Protein AF-0000000084999951 (afdb_homodimer)

Organism: Prochlorococcus marinus (strain NATL2A) (NCBI:txid59920)

Solvent-accessible surface area (backbone atoms only — not comparable to full-atom values): 13345 Å² total; per-residue (Å²): 128,82,80,85,51,77,84,79,41,53,72,68,43,46,52,51,46,51,51,50,44,53,53,50,57,57,68,70,48,49,72,70,52,40,52,51,54,50,45,53,53,49,47,46,61,56,71,54,46,69,62,67,69,44,44,49,51,40,48,50,52,49,43,62,72,41,47,93,44,37,67,58,53,50,52,51,37,51,53,52,47,63,73,48,64,80,72,70,67,66,49,69,69,50,49,50,48,51,51,52,48,49,53,52,49,52,51,51,52,53,53,53,52,56,72,69,103,129,82,80,85,52,78,84,78,42,52,72,68,44,45,52,50,46,51,50,51,44,53,53,50,57,57,68,70,47,48,71,68,51,40,51,50,54,51,44,54,52,49,46,48,61,55,71,55,46,70,61,67,68,44,45,50,52,38,47,51,52,50,44,64,73,41,48,92,45,38,66,59,52,51,50,51,35,51,53,54,47,63,73,48,64,80,70,70,68,66,48,71,69,51,49,49,49,51,51,51,48,48,52,52,50,52,51,50,52,52,51,55,51,56,71,70,104

pLDDT: mean 80.28, std 16.0, range [42.47, 98.06]

Sequence (234 aa):
MEELTYKDLSNKELDTLKDMYISSRVNSMTETDLRKFVKEIIIDQIKGTVGNAEEKEAWEEIKDHFSEDLSTKILEVKEKCNKNPKVEQKSQEEIEFDRRLGLLKQQQEDESSKDMWMEELTYKDLSNKELDTLKDMYISSRVNSMTETDLRKFVKEIIIDQIKGTVGNAEEKEAWEEIKDHFSEDLSTKILEVKEKCNKNPKVEQKSQEEIEFDRRLGLLKQQQEDESSKDMW

Foldseek 3Di:
DPPDDPVVDDPVRSVVVVVVCVVVVVVVDDPVRVVVVVVVVVCCQQVLDDDDVSNVVSVVVVCVVCPVCSVVVVVVVVVVCVVCVPCPPQDPVRVVSVVVSVVVVVVVVVVVVVVVD/DPPDDPVVDDPVRSVVVVVVCVVVVVVVDDPVRVVVVVVVVVCCQQVLDDDDVSPVVSVVVVCVVCPVCSVVVVVVVVVVCVVCVPPPPQDPVRVVSVVVSVVVVVVVVVVVVVVVD

Structure (mmCIF, N/CA/C/O backbone):
data_AF-0000000084999951-model_v1
#
loop_
_entity.id
_entity.type
_entity.pdbx_description
1 polymer 'Signal peptide binding domain-containing protein'
#
loop_
_atom_site.group_PDB
_atom_site.id
_atom_site.type_symbol
_atom_site.label_atom_id
_atom_site.label_alt_id
_atom_site.label_comp_id
_atom_site.label_asym_id
_atom_site.label_entity_id
_atom_site.label_seq_id
_atom_site.pdbx_PDB_ins_code
_atom_site.Cartn_x
_atom_site.Cartn_y
_atom_site.Cartn_z
_atom_site.occupancy
_atom_site.B_iso_or_equiv
_atom_site.auth_seq_id
_atom_site.auth_comp_id
_atom_site.auth_asym_id
_atom_site.auth_atom_id
_atom_site.pdbx_PDB_model_num
ATOM 1 N N . MET A 1 1 ? 3.033 -36.406 -1.993 1 43.19 1 MET A N 1
ATOM 2 C CA . MET A 1 1 ? 2.934 -35.656 -3.23 1 43.19 1 MET A CA 1
ATOM 3 C C . MET A 1 1 ? 3.979 -34.531 -3.266 1 43.19 1 MET A C 1
ATOM 5 O O . MET A 1 1 ? 4.254 -33.906 -2.244 1 43.19 1 MET A O 1
ATOM 9 N N . GLU A 1 2 ? 4.891 -34.531 -4.051 1 49.84 2 GLU A N 1
ATOM 10 C CA . GLU A 1 2 ? 5.988 -33.562 -4.121 1 49.84 2 GLU A CA 1
ATOM 11 C C . GLU A 1 2 ? 5.469 -32.125 -4.109 1 49.84 2 GLU A C 1
ATOM 13 O O . GLU A 1 2 ? 4.434 -31.844 -4.711 1 49.84 2 GLU A O 1
ATOM 18 N N . GLU A 1 3 ? 5.852 -31.312 -3.197 1 64.19 3 GLU A N 1
ATOM 19 C CA . GLU A 1 3 ? 5.387 -29.953 -2.973 1 64.19 3 GLU A CA 1
ATOM 20 C C . GLU A 1 3 ? 5.551 -29.109 -4.227 1 64.19 3 GLU A C 1
ATOM 22 O O . GLU A 1 3 ? 6.641 -29.016 -4.793 1 64.19 3 GLU A O 1
ATOM 27 N N . LEU A 1 4 ? 4.43 -28.859 -4.957 1 68.5 4 LEU A N 1
ATOM 28 C CA . LEU A 1 4 ? 4.434 -28.016 -6.145 1 68.5 4 LEU A CA 1
ATOM 29 C C . LEU A 1 4 ? 5.117 -26.688 -5.867 1 68.5 4 LEU A C 1
ATOM 31 O O . LEU A 1 4 ? 4.906 -26.078 -4.809 1 68.5 4 LEU A O 1
ATOM 35 N N . THR A 1 5 ? 6.254 -26.469 -6.691 1 73.06 5 THR A N 1
ATOM 36 C CA . THR A 1 5 ? 6.934 -25.188 -6.566 1 73.06 5 THR A CA 1
ATOM 37 C C . THR A 1 5 ? 6.691 -24.328 -7.797 1 73.06 5 THR A C 1
ATOM 39 O O . THR A 1 5 ? 6.164 -24.797 -8.805 1 73.06 5 THR A O 1
ATOM 42 N N . TYR A 1 6 ? 6.953 -23.062 -7.676 1 77.25 6 TYR A N 1
ATOM 43 C CA . TYR A 1 6 ? 6.777 -22.125 -8.773 1 77.25 6 TYR A CA 1
ATOM 44 C C . TYR A 1 6 ? 7.629 -22.531 -9.977 1 77.25 6 TYR A C 1
ATOM 46 O O . TYR A 1 6 ? 7.316 -22.156 -11.109 1 77.25 6 TYR A O 1
ATOM 54 N N . LYS A 1 7 ? 8.672 -23.344 -9.758 1 78.06 7 LYS A N 1
ATOM 55 C CA . LYS A 1 7 ? 9.562 -23.766 -10.836 1 78.06 7 LYS A CA 1
ATOM 56 C C . LYS A 1 7 ? 8.891 -24.781 -11.742 1 78.06 7 LYS A C 1
ATOM 58 O O . LYS A 1 7 ? 9.344 -25.031 -12.859 1 78.06 7 LYS A O 1
ATOM 63 N N . ASP A 1 8 ? 7.836 -25.344 -11.258 1 82.25 8 ASP A N 1
ATOM 64 C CA . ASP A 1 8 ? 7.094 -26.344 -12.023 1 82.25 8 ASP A CA 1
ATOM 65 C C . ASP A 1 8 ? 6.113 -25.672 -12.992 1 82.25 8 ASP A C 1
ATOM 67 O O . ASP A 1 8 ? 5.492 -26.359 -13.812 1 82.25 8 ASP A O 1
ATOM 71 N N . LEU A 1 9 ? 5.992 -24.406 -12.922 1 87.31 9 LEU A N 1
ATOM 72 C CA . LEU A 1 9 ? 5.039 -23.672 -13.742 1 87.31 9 LEU A CA 1
ATOM 73 C C . LEU A 1 9 ? 5.758 -22.859 -14.82 1 87.31 9 LEU A C 1
ATOM 75 O O . LEU A 1 9 ? 6.84 -22.328 -14.578 1 87.31 9 LEU A O 1
ATOM 79 N N . SER A 1 10 ? 5.176 -22.875 -16.016 1 85.5 10 SER A N 1
ATOM 80 C CA . SER A 1 10 ? 5.66 -21.938 -17.031 1 85.5 10 SER A CA 1
ATOM 81 C C . SER A 1 10 ? 5.414 -20.484 -16.625 1 85.5 10 SER A C 1
ATOM 83 O O . SER A 1 10 ? 4.629 -20.219 -15.703 1 85.5 10 SER A O 1
ATOM 85 N N . ASN A 1 11 ? 6.137 -19.578 -17.25 1 84.19 11 ASN A N 1
ATOM 86 C CA . ASN A 1 11 ? 5.938 -18.156 -16.953 1 84.19 11 ASN A CA 1
ATOM 87 C C . ASN A 1 11 ? 4.477 -17.75 -17.125 1 84.19 11 ASN A C 1
ATOM 89 O O . ASN A 1 11 ? 3.945 -16.984 -16.312 1 84.19 11 ASN A O 1
ATOM 93 N N . LYS A 1 12 ? 3.867 -18.297 -18.125 1 88.12 12 LYS A N 1
ATOM 94 C CA . LYS A 1 12 ? 2.469 -17.984 -18.391 1 88.12 12 LYS A CA 1
ATOM 95 C C . LYS A 1 12 ? 1.561 -18.531 -17.297 1 88.12 12 LYS A C 1
ATOM 97 O O . LYS A 1 12 ? 0.64 -17.844 -16.844 1 88.12 12 LYS A O 1
ATOM 102 N N . GLU A 1 13 ? 1.848 -19.719 -16.891 1 89.38 13 GLU A N 1
ATOM 103 C CA . GLU A 1 13 ? 1.069 -20.344 -15.82 1 89.38 13 GLU A CA 1
ATOM 104 C C . GLU A 1 13 ? 1.25 -19.594 -14.508 1 89.38 13 GLU A C 1
ATOM 106 O O . GLU A 1 13 ? 0.283 -19.375 -13.773 1 89.38 13 GLU A O 1
ATOM 111 N N . LEU A 1 14 ? 2.496 -19.203 -14.234 1 90.44 14 LEU A N 1
ATOM 112 C CA . LEU A 1 14 ? 2.795 -18.484 -13.008 1 90.44 14 LEU A CA 1
ATOM 113 C C . LEU A 1 14 ? 2.086 -17.125 -12.992 1 90.44 14 LEU A C 1
ATOM 115 O O . LEU A 1 14 ? 1.505 -16.734 -11.977 1 90.44 14 LEU A O 1
ATOM 119 N N . ASP A 1 15 ? 2.121 -16.453 -14.086 1 90.5 15 ASP A N 1
ATOM 120 C CA . ASP A 1 15 ? 1.455 -15.156 -14.203 1 90.5 15 ASP A CA 1
ATOM 121 C C . ASP A 1 15 ? -0.052 -15.289 -14 1 90.5 15 ASP A C 1
ATOM 123 O O . ASP A 1 15 ? -0.667 -14.469 -13.32 1 90.5 15 ASP A O 1
ATOM 127 N N . THR A 1 16 ? -0.594 -16.328 -14.547 1 92.88 16 THR A N 1
ATOM 128 C CA . THR A 1 16 ? -2.023 -16.594 -14.398 1 92.88 16 THR A CA 1
ATOM 129 C C . THR A 1 16 ? -2.367 -16.891 -12.945 1 92.88 16 THR A C 1
ATOM 131 O O . THR A 1 16 ? -3.395 -16.438 -12.438 1 92.88 16 THR A O 1
ATOM 134 N N . LEU A 1 17 ? -1.521 -17.641 -12.328 1 94.44 17 LEU A N 1
ATOM 135 C CA . LEU A 1 17 ? -1.732 -17.984 -10.922 1 94.44 17 LEU A CA 1
ATOM 136 C C . LEU A 1 17 ? -1.661 -16.719 -10.055 1 94.44 17 LEU A C 1
ATOM 138 O O . LEU A 1 17 ? -2.465 -16.562 -9.133 1 94.44 17 LEU A O 1
ATOM 142 N N . LYS A 1 18 ? -0.687 -15.867 -10.367 1 94.25 18 LYS A N 1
ATOM 143 C CA . LYS A 1 18 ? -0.566 -14.602 -9.648 1 94.25 18 LYS A CA 1
ATOM 144 C C . LYS A 1 18 ? -1.834 -13.766 -9.789 1 94.25 18 LYS A C 1
ATOM 146 O O . LYS A 1 18 ? -2.318 -13.195 -8.812 1 94.25 18 LYS A O 1
ATOM 151 N N . ASP A 1 19 ? -2.379 -13.742 -10.914 1 95.06 19 ASP A N 1
ATOM 152 C CA . ASP A 1 19 ? -3.615 -13 -11.156 1 95.06 19 ASP A CA 1
ATOM 153 C C . ASP A 1 19 ? -4.77 -13.578 -10.336 1 95.06 19 ASP A C 1
ATOM 155 O O . ASP A 1 19 ? -5.566 -12.828 -9.766 1 95.06 19 ASP A O 1
ATOM 159 N N . MET A 1 20 ? -4.82 -14.875 -10.336 1 95.38 20 MET A N 1
ATOM 160 C CA . MET A 1 20 ? -5.867 -15.547 -9.57 1 95.38 20 MET A CA 1
ATOM 161 C C . MET A 1 20 ? -5.734 -15.234 -8.086 1 95.38 20 MET A C 1
ATOM 163 O O . MET A 1 20 ? -6.73 -14.992 -7.406 1 95.38 20 MET A O 1
ATOM 167 N N . TYR A 1 21 ? -4.512 -15.25 -7.66 1 96.69 21 TYR A N 1
ATOM 168 C CA . TYR A 1 21 ? -4.234 -14.93 -6.262 1 96.69 21 TYR A CA 1
ATOM 169 C C . TYR A 1 21 ? -4.676 -13.508 -5.934 1 96.69 21 TYR A C 1
ATOM 171 O O . TYR A 1 21 ? -5.391 -13.289 -4.953 1 96.69 21 TYR A O 1
ATOM 179 N N . ILE A 1 22 ? -4.266 -12.539 -6.668 1 97.25 22 ILE A N 1
ATOM 180 C CA . ILE A 1 22 ? -4.551 -11.133 -6.426 1 97.25 22 ILE A CA 1
ATOM 181 C C . ILE A 1 22 ? -6.062 -10.914 -6.359 1 97.25 22 ILE A C 1
ATOM 183 O O . ILE A 1 22 ? -6.57 -10.297 -5.422 1 97.25 22 ILE A O 1
ATOM 187 N N . SER A 1 23 ? -6.77 -11.484 -7.336 1 96.44 23 SER A N 1
ATOM 188 C CA . SER A 1 23 ? -8.219 -11.359 -7.367 1 96.44 23 SER A CA 1
ATOM 189 C C . SER A 1 23 ? -8.867 -12.008 -6.148 1 96.44 23 SER A C 1
ATOM 191 O O . SER A 1 23 ? -9.75 -11.43 -5.52 1 96.44 23 SER A O 1
ATOM 193 N N . SER A 1 24 ? -8.422 -13.211 -5.859 1 96.25 24 SER A N 1
ATOM 194 C CA . SER A 1 24 ? -8.977 -13.953 -4.734 1 96.25 24 SER A CA 1
ATOM 195 C C . SER A 1 24 ? -8.711 -13.234 -3.414 1 96.25 24 SER A C 1
ATOM 197 O O . SER A 1 24 ? -9.602 -13.133 -2.566 1 96.25 24 SER A O 1
ATOM 199 N N . ARG A 1 25 ? -7.453 -12.727 -3.285 1 97 25 ARG A N 1
ATOM 200 C CA . ARG A 1 25 ? -7.047 -12.031 -2.066 1 97 25 ARG A CA 1
ATOM 201 C C . ARG A 1 25 ? -7.895 -10.781 -1.842 1 97 25 ARG A C 1
ATOM 203 O O . ARG A 1 25 ? -8.445 -10.586 -0.758 1 97 25 ARG A O 1
ATOM 210 N N . VAL A 1 26 ? -8.086 -9.977 -2.797 1 97.56 26 VAL A N 1
ATOM 211 C CA . VAL A 1 26 ? -8.852 -8.734 -2.695 1 97.56 26 VAL A CA 1
ATOM 212 C C . VAL A 1 26 ? -10.328 -9.055 -2.467 1 97.56 26 VAL A C 1
ATOM 214 O O . VAL A 1 26 ? -10.977 -8.438 -1.622 1 97.56 26 VAL A O 1
ATOM 217 N N . ASN A 1 27 ? -10.875 -10.07 -3.148 1 96.56 27 ASN A N 1
ATOM 218 C CA . ASN A 1 27 ? -12.289 -10.43 -3.062 1 96.56 27 ASN A CA 1
ATOM 219 C C . ASN A 1 27 ? -12.633 -11.031 -1.705 1 96.56 27 ASN A C 1
ATOM 221 O O . ASN A 1 27 ? -13.781 -10.969 -1.265 1 96.56 27 ASN A O 1
ATOM 225 N N . SER A 1 28 ? -11.641 -11.602 -1.076 1 95.62 28 SER A N 1
ATOM 226 C CA . SER A 1 28 ? -11.883 -12.258 0.206 1 95.62 28 SER A CA 1
ATOM 227 C C . SER A 1 28 ? -11.93 -11.242 1.344 1 95.62 28 SER A C 1
ATOM 229 O O . SER A 1 28 ? -12.375 -11.555 2.447 1 95.62 28 SER A O 1
ATOM 231 N N . MET A 1 29 ? -11.523 -9.992 1.077 1 95.88 29 MET A N 1
ATOM 232 C CA . MET A 1 29 ? -11.453 -8.977 2.129 1 95.88 29 MET A CA 1
ATOM 233 C C . MET A 1 29 ? -12.805 -8.305 2.334 1 95.88 29 MET A C 1
ATOM 235 O O . MET A 1 29 ? -13.492 -7.977 1.365 1 95.88 29 MET A O 1
ATOM 239 N N . THR A 1 30 ? -13.188 -8.117 3.617 1 97.25 30 THR A N 1
ATOM 240 C CA . THR A 1 30 ? -14.367 -7.324 3.947 1 97.25 30 THR A CA 1
ATOM 241 C C . THR A 1 30 ? -14.078 -5.832 3.793 1 97.25 30 THR A C 1
ATOM 243 O O . THR A 1 30 ? -12.922 -5.43 3.662 1 97.25 30 THR A O 1
ATOM 246 N N . GLU A 1 31 ? -15.102 -5.105 3.777 1 96.5 31 GLU A N 1
ATOM 247 C CA . GLU A 1 31 ? -14.891 -3.662 3.691 1 96.5 31 GLU A CA 1
ATOM 248 C C . GLU A 1 31 ? -14.039 -3.158 4.852 1 96.5 31 GLU A C 1
ATOM 250 O O . GLU A 1 31 ? -13.18 -2.289 4.668 1 96.5 31 GLU A O 1
ATOM 255 N N . THR A 1 32 ? -14.289 -3.672 5.984 1 97 32 THR A N 1
ATOM 256 C CA . THR A 1 32 ? -13.516 -3.291 7.164 1 97 32 THR A CA 1
ATOM 257 C C . THR A 1 32 ? -12.039 -3.629 6.977 1 97 32 THR A C 1
ATOM 259 O O . THR A 1 32 ? -11.164 -2.826 7.312 1 97 32 THR A O 1
ATOM 262 N N . ASP A 1 33 ? -11.742 -4.766 6.387 1 97.19 33 ASP A N 1
ATOM 263 C CA . ASP A 1 33 ? -10.375 -5.188 6.105 1 97.19 33 ASP A CA 1
ATOM 264 C C . ASP A 1 33 ? -9.719 -4.27 5.074 1 97.19 33 ASP A C 1
ATOM 266 O O . ASP A 1 33 ? -8.555 -3.895 5.219 1 97.19 33 ASP A O 1
ATOM 270 N N . LEU A 1 34 ? -10.484 -3.979 4.086 1 98.06 34 LEU A N 1
ATOM 271 C CA . LEU A 1 34 ? -9.992 -3.09 3.041 1 98.06 34 LEU A CA 1
ATOM 272 C C . LEU A 1 34 ? -9.617 -1.729 3.617 1 98.06 34 LEU A C 1
ATOM 274 O O . LEU A 1 34 ? -8.531 -1.209 3.332 1 98.06 34 LEU A O 1
ATOM 278 N N . ARG A 1 35 ? -10.477 -1.194 4.402 1 97.19 35 ARG A N 1
ATOM 279 C CA . ARG A 1 35 ? -10.234 0.112 5.004 1 97.19 35 ARG A CA 1
ATOM 280 C C . ARG A 1 35 ? -9 0.079 5.898 1 97.19 35 ARG A C 1
ATOM 282 O O . ARG A 1 35 ? -8.188 1.009 5.879 1 97.19 35 ARG A O 1
ATOM 289 N N . LYS A 1 36 ? -8.844 -0.948 6.68 1 97.38 36 LYS A N 1
ATOM 290 C CA . LYS A 1 36 ? -7.676 -1.097 7.547 1 97.38 36 LYS A CA 1
ATOM 291 C C . LYS A 1 36 ? -6.391 -1.175 6.73 1 97.38 36 LYS A C 1
ATOM 293 O O . LYS A 1 36 ? -5.395 -0.531 7.066 1 97.38 36 LYS A O 1
ATOM 298 N N . PHE A 1 37 ? -6.445 -1.995 5.723 1 97.44 37 PHE A N 1
ATOM 299 C CA . PHE A 1 37 ? -5.305 -2.17 4.836 1 97.44 37 PHE A CA 1
ATOM 300 C C . PHE A 1 37 ? -4.891 -0.842 4.215 1 97.44 37 PHE A C 1
ATOM 302 O O . PHE A 1 37 ? -3.715 -0.475 4.242 1 97.44 37 PHE A O 1
ATOM 309 N N . VAL A 1 38 ? -5.816 -0.112 3.691 1 97.25 38 VAL A N 1
ATOM 310 C CA . VAL A 1 38 ? -5.566 1.164 3.029 1 97.25 38 VAL A CA 1
ATOM 311 C C . VAL A 1 38 ? -5.039 2.178 4.043 1 97.25 38 VAL A C 1
ATOM 313 O O . VAL A 1 38 ? -4.086 2.906 3.764 1 97.25 38 VAL A O 1
ATOM 316 N N . LYS A 1 39 ? -5.656 2.201 5.195 1 97.38 39 LYS A N 1
ATOM 317 C CA . LYS A 1 39 ? -5.227 3.121 6.242 1 97.38 39 LYS A CA 1
ATOM 318 C C . LYS A 1 39 ? -3.762 2.9 6.602 1 97.38 39 LYS A C 1
ATOM 320 O O . LYS A 1 39 ? -2.996 3.857 6.727 1 97.38 39 LYS A O 1
ATOM 325 N N . GLU A 1 40 ? -3.383 1.679 6.742 1 96 40 GLU A N 1
ATOM 326 C CA . GLU A 1 40 ? -2.006 1.354 7.098 1 96 40 GLU A CA 1
ATOM 327 C C . GLU A 1 40 ? -1.032 1.821 6.02 1 96 40 GLU A C 1
ATOM 329 O O . GLU A 1 40 ? 0.042 2.34 6.328 1 96 40 GLU A O 1
ATOM 334 N N . ILE A 1 41 ? -1.437 1.608 4.777 1 95.62 41 ILE A N 1
ATOM 335 C CA . ILE A 1 41 ? -0.586 2.031 3.67 1 95.62 41 ILE A CA 1
ATOM 336 C C . ILE A 1 41 ? -0.438 3.551 3.686 1 95.62 41 ILE A C 1
ATOM 338 O O . ILE A 1 41 ? 0.669 4.074 3.541 1 95.62 41 ILE A O 1
ATOM 342 N N . ILE A 1 42 ? -1.499 4.234 3.877 1 95.62 42 ILE A N 1
ATOM 343 C CA . ILE A 1 42 ? -1.474 5.691 3.848 1 95.62 42 ILE A CA 1
ATOM 344 C C . ILE A 1 42 ? -0.704 6.219 5.055 1 95.62 42 ILE A C 1
ATOM 346 O O . ILE A 1 42 ? 0.022 7.211 4.953 1 95.62 42 ILE A O 1
ATOM 350 N N . ILE A 1 43 ? -0.842 5.598 6.223 1 93.75 43 ILE A N 1
ATOM 351 C CA . ILE A 1 43 ? -0.074 5.969 7.402 1 93.75 43 ILE A CA 1
ATOM 352 C C . ILE A 1 43 ? 1.419 5.906 7.09 1 93.75 43 ILE A C 1
ATOM 354 O O . ILE A 1 43 ? 2.16 6.848 7.371 1 93.75 43 ILE A O 1
ATOM 358 N N . ASP A 1 44 ? 1.813 4.883 6.457 1 92.25 44 ASP A N 1
ATOM 359 C CA . ASP A 1 44 ? 3.225 4.703 6.125 1 92.25 44 ASP A CA 1
ATOM 360 C C . ASP A 1 44 ? 3.693 5.766 5.133 1 92.25 44 ASP A C 1
ATOM 362 O O . ASP A 1 44 ? 4.805 6.285 5.254 1 92.25 44 ASP A O 1
ATOM 366 N N . GLN A 1 45 ? 2.852 6.078 4.195 1 91.69 45 GLN A N 1
ATOM 367 C CA . GLN A 1 45 ? 3.193 7.043 3.156 1 91.69 45 GLN A CA 1
ATOM 368 C C . GLN A 1 45 ? 3.312 8.453 3.732 1 91.69 45 GLN A C 1
ATOM 370 O O . GLN A 1 45 ? 4.18 9.227 3.32 1 91.69 45 GLN A O 1
ATOM 375 N N . ILE A 1 46 ? 2.463 8.703 4.668 1 93.12 46 ILE A N 1
ATOM 376 C CA . ILE A 1 46 ? 2.34 10.07 5.156 1 93.12 46 ILE A CA 1
ATOM 377 C C . ILE A 1 46 ? 3.225 10.258 6.387 1 93.12 46 ILE A C 1
ATOM 379 O O . ILE A 1 46 ? 3.91 11.281 6.516 1 93.12 46 ILE A O 1
ATOM 383 N N . LYS A 1 47 ? 3.229 9.305 7.293 1 89.44 47 LYS A N 1
ATOM 384 C CA . LYS A 1 47 ? 3.932 9.461 8.562 1 89.44 47 LYS A CA 1
ATOM 385 C C . LYS A 1 47 ? 5.324 8.844 8.5 1 89.44 47 LYS A C 1
ATOM 387 O O . LYS A 1 47 ? 6.18 9.133 9.344 1 89.44 47 LYS A O 1
ATOM 392 N N . GLY A 1 48 ? 5.523 8.008 7.516 1 81.69 48 GLY A N 1
ATOM 393 C CA . GLY A 1 48 ? 6.809 7.344 7.383 1 81.69 48 GLY A CA 1
ATOM 394 C C . GLY A 1 48 ? 7.816 8.141 6.574 1 81.69 48 GLY A C 1
ATOM 395 O O . GLY A 1 48 ? 8.875 7.629 6.215 1 81.69 48 GLY A O 1
ATOM 396 N N . THR A 1 49 ? 7.469 9.297 6.203 1 76.75 49 THR A N 1
ATOM 397 C CA . THR A 1 49 ? 8.328 10.141 5.387 1 76.75 49 THR A CA 1
ATOM 398 C C . THR A 1 49 ? 9.609 10.5 6.137 1 76.75 49 THR A C 1
ATOM 400 O O . THR A 1 49 ? 9.578 10.742 7.344 1 76.75 49 THR A O 1
ATOM 403 N N . VAL A 1 50 ? 10.664 10.25 5.363 1 76 50 VAL A N 1
ATOM 404 C CA . VAL A 1 50 ? 11.969 10.641 5.898 1 76 50 VAL A CA 1
ATOM 405 C C . VAL A 1 50 ? 12.602 11.695 5 1 76 50 VAL A C 1
ATOM 407 O O . VAL A 1 50 ? 12.703 11.508 3.787 1 76 50 VAL A O 1
ATOM 410 N N . GLY A 1 51 ? 12.938 12.828 5.594 1 76.62 51 GLY A N 1
ATOM 411 C CA . GLY A 1 51 ? 13.602 13.875 4.832 1 76.62 51 GLY A CA 1
ATOM 412 C C . GLY A 1 51 ? 12.656 14.984 4.398 1 76.62 51 GLY A C 1
ATOM 413 O O . GLY A 1 51 ? 11.438 14.789 4.371 1 76.62 51 GLY A O 1
ATOM 414 N N . ASN A 1 52 ? 13.203 15.945 3.928 1 79.38 52 ASN A N 1
ATOM 415 C CA . ASN A 1 52 ? 12.445 17.156 3.627 1 79.38 52 ASN A CA 1
ATOM 416 C C . ASN A 1 52 ? 11.609 17 2.361 1 79.38 52 ASN A C 1
ATOM 418 O O . ASN A 1 52 ? 10.477 17.469 2.297 1 79.38 52 ASN A O 1
ATOM 422 N N . ALA A 1 53 ? 12.172 16.359 1.378 1 81.94 53 ALA A N 1
ATOM 423 C CA . ALA A 1 53 ? 11.453 16.188 0.116 1 81.94 53 ALA A CA 1
ATOM 424 C C . ALA A 1 53 ? 10.188 15.352 0.306 1 81.94 53 ALA A C 1
ATOM 426 O O . ALA A 1 53 ? 9.125 15.703 -0.204 1 81.94 53 ALA A O 1
ATOM 427 N N . GLU A 1 54 ? 10.266 14.305 1.006 1 84.38 54 GLU A N 1
ATOM 428 C CA . GLU A 1 54 ? 9.125 13.422 1.257 1 84.38 54 GLU A CA 1
ATOM 429 C C . GLU A 1 54 ? 8.07 14.109 2.119 1 84.38 54 GLU A C 1
ATOM 431 O O . GLU A 1 54 ? 6.875 13.891 1.932 1 84.38 54 GLU A O 1
ATOM 436 N N . GLU A 1 55 ? 8.547 14.898 2.951 1 83.12 55 GLU A N 1
ATOM 437 C CA . GLU A 1 55 ? 7.617 15.641 3.799 1 83.12 55 GLU A CA 1
ATOM 438 C C . GLU A 1 55 ? 6.832 16.672 2.986 1 83.12 55 GLU A C 1
ATOM 440 O O . GLU A 1 55 ? 5.633 16.859 3.207 1 83.12 55 GLU A O 1
ATOM 445 N N . LYS A 1 56 ? 7.539 17.25 2.082 1 85.94 56 LYS A N 1
ATOM 446 C CA . LYS A 1 56 ? 6.891 18.219 1.211 1 85.94 56 LYS A CA 1
ATOM 447 C C . LYS A 1 56 ? 5.82 17.562 0.346 1 85.94 56 LYS A C 1
ATOM 449 O O . LYS A 1 56 ? 4.746 18.125 0.14 1 85.94 56 LYS A O 1
ATOM 454 N N . GLU A 1 57 ? 6.176 16.422 -0.103 1 89.75 57 GLU A N 1
ATOM 455 C CA . GLU A 1 57 ? 5.215 15.68 -0.92 1 89.75 57 GLU A CA 1
ATOM 456 C C . GLU A 1 57 ? 3.982 15.297 -0.11 1 89.75 57 GLU A C 1
ATOM 458 O O . GLU A 1 57 ? 2.854 15.414 -0.595 1 89.75 57 GLU A O 1
ATOM 463 N N . ALA A 1 58 ? 4.211 14.812 0.991 1 90.12 58 ALA A N 1
ATOM 464 C CA . ALA A 1 58 ? 3.096 14.484 1.875 1 90.12 58 ALA A CA 1
ATOM 465 C C . ALA A 1 58 ? 2.227 15.711 2.145 1 90.12 58 ALA A C 1
ATOM 467 O O . ALA A 1 58 ? 0.997 15.617 2.139 1 90.12 58 ALA A O 1
ATOM 468 N N . TRP A 1 59 ? 2.84 16.859 2.326 1 90.44 59 TRP A N 1
ATOM 469 C CA . TRP A 1 59 ? 2.119 18.109 2.57 1 90.44 59 TRP A CA 1
ATOM 470 C C . TRP A 1 59 ? 1.273 18.484 1.361 1 90.44 59 TRP A C 1
ATOM 472 O O . TRP A 1 59 ? 0.133 18.938 1.511 1 90.44 59 TRP A O 1
ATOM 482 N N . GLU A 1 60 ? 1.873 18.312 0.276 1 91.56 60 GLU A N 1
ATOM 483 C CA . GLU A 1 60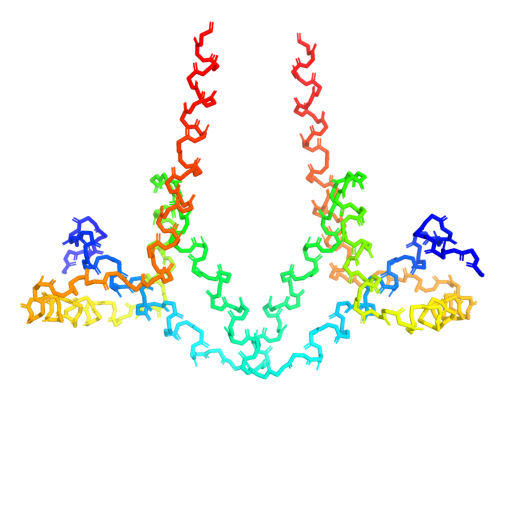 ? 1.132 18.625 -0.941 1 91.56 60 GLU A CA 1
ATOM 484 C C . GLU A 1 60 ? -0.113 17.75 -1.07 1 91.56 60 GLU A C 1
ATOM 486 O O . GLU A 1 60 ? -1.168 18.219 -1.5 1 91.56 60 GLU A O 1
ATOM 491 N N . GLU A 1 61 ? -0.001 16.5 -0.693 1 93.06 61 GLU A N 1
ATOM 492 C CA . GLU A 1 61 ? -1.147 15.602 -0.721 1 93.06 61 GLU A CA 1
ATOM 493 C C . GLU A 1 61 ? -2.238 16.062 0.239 1 93.06 61 GLU A C 1
ATOM 495 O O . GLU A 1 61 ? -3.424 16.031 -0.099 1 93.06 61 GLU A O 1
ATOM 500 N N . ILE A 1 62 ? -1.874 16.5 1.346 1 93.5 62 ILE A N 1
ATOM 501 C CA . ILE A 1 62 ? -2.812 16.984 2.357 1 93.5 62 ILE A CA 1
ATOM 502 C C . ILE A 1 62 ? -3.51 18.25 1.86 1 93.5 62 ILE A C 1
ATOM 504 O O . ILE A 1 62 ? -4.734 18.359 1.944 1 93.5 62 ILE A O 1
ATOM 508 N N . LYS A 1 63 ? -2.766 19.109 1.353 1 90.81 63 LYS A N 1
ATOM 509 C CA . LYS A 1 63 ? -3.287 20.359 0.822 1 90.81 63 LYS A CA 1
ATOM 510 C C . LYS A 1 63 ? -4.297 20.109 -0.294 1 90.81 63 LYS A C 1
ATOM 512 O O . LYS A 1 63 ? -5.363 20.719 -0.324 1 90.81 63 LYS A O 1
ATOM 517 N N . ASP A 1 64 ? -3.92 19.219 -1.184 1 93.69 64 ASP A N 1
ATOM 518 C CA . ASP A 1 64 ? -4.793 18.906 -2.307 1 93.69 64 ASP A CA 1
ATOM 519 C C . ASP A 1 64 ? -6.102 18.281 -1.822 1 93.69 64 ASP A C 1
ATOM 521 O O . ASP A 1 64 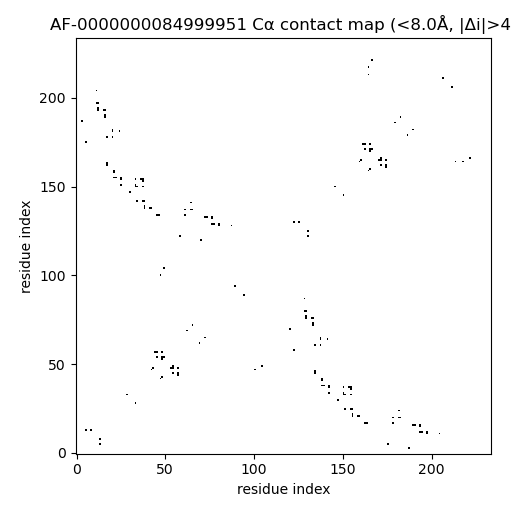? -7.172 18.578 -2.363 1 93.69 64 ASP A O 1
ATOM 525 N N . HIS A 1 65 ? -6.031 17.453 -0.866 1 95.44 65 HIS A N 1
ATOM 526 C CA . HIS A 1 65 ? -7.207 16.75 -0.354 1 95.44 65 HIS A CA 1
ATOM 527 C C . HIS A 1 65 ? -8.18 17.734 0.307 1 95.44 65 HIS A C 1
ATOM 529 O O . HIS A 1 65 ? -9.383 17.688 0.04 1 95.44 65 HIS A O 1
ATOM 535 N N . PHE A 1 66 ? -7.66 18.594 1.142 1 94.31 66 PHE A N 1
ATOM 536 C CA . PHE A 1 66 ? -8.539 19.516 1.861 1 94.31 66 PHE A CA 1
ATOM 537 C C . PHE A 1 66 ? -8.844 20.75 1.02 1 94.31 66 PHE A C 1
ATOM 539 O O . PHE A 1 66 ? -9.867 21.406 1.221 1 94.31 66 PHE A O 1
ATOM 546 N N . SER A 1 67 ? -7.938 21.094 0.136 1 91.69 67 SER A N 1
ATOM 547 C CA . SER A 1 67 ? -8.117 22.172 -0.82 1 91.69 67 SER A CA 1
ATOM 548 C C . SER A 1 67 ? -8.586 23.453 -0.127 1 91.69 67 SER A C 1
ATOM 550 O O . SER A 1 67 ? -7.883 24 0.723 1 91.69 67 SER A O 1
ATOM 552 N N . GLU A 1 68 ? -9.891 23.875 -0.396 1 87.25 68 GLU A N 1
ATOM 553 C CA . GLU A 1 68 ? -10.414 25.141 0.119 1 87.25 68 GLU A CA 1
ATOM 554 C C . GLU A 1 68 ? -10.695 25.047 1.615 1 87.25 68 GLU A C 1
ATOM 556 O O . GLU A 1 68 ? -10.789 26.078 2.299 1 87.25 68 GLU A O 1
ATOM 561 N N . ASP A 1 69 ? -10.656 23.828 2.107 1 91.62 69 ASP A N 1
ATOM 562 C CA . ASP A 1 69 ? -11 23.625 3.512 1 91.62 69 ASP A CA 1
ATOM 563 C C . ASP A 1 69 ? -9.75 23.531 4.375 1 91.62 69 ASP A C 1
ATOM 565 O O . ASP A 1 69 ? -9.836 23.391 5.598 1 91.62 69 ASP A O 1
ATOM 569 N N . LEU A 1 70 ? -8.602 23.656 3.773 1 92.75 70 LEU A N 1
ATOM 570 C CA . LEU A 1 70 ? -7.352 23.453 4.496 1 92.75 70 LEU A CA 1
ATOM 571 C C . LEU A 1 70 ? -7.25 24.406 5.688 1 92.75 70 LEU A C 1
ATOM 573 O O . LEU A 1 70 ? -6.922 23.984 6.797 1 92.75 70 LEU A O 1
ATOM 577 N N . SER A 1 71 ? -7.52 25.656 5.453 1 87.38 71 SER A N 1
ATOM 578 C CA . SER A 1 71 ? -7.438 26.656 6.508 1 87.38 71 SER A CA 1
ATOM 579 C C . SER A 1 71 ? -8.375 26.328 7.664 1 87.38 71 SER A C 1
ATOM 581 O O . SER A 1 71 ? -8.008 26.469 8.828 1 87.38 71 SER A O 1
ATOM 583 N N . THR A 1 72 ? -9.555 25.906 7.324 1 92.19 72 THR A N 1
ATOM 584 C CA . THR A 1 72 ? -10.531 25.531 8.336 1 92.19 72 THR A CA 1
ATOM 585 C C . THR A 1 72 ? -10.039 24.344 9.156 1 92.19 72 THR A C 1
ATOM 587 O O . THR A 1 72 ? -10.18 24.312 10.375 1 92.19 72 THR A O 1
ATOM 590 N N . LYS A 1 73 ? -9.43 23.359 8.469 1 94.06 73 LYS A N 1
ATOM 591 C CA . LYS A 1 73 ? -8.914 22.172 9.156 1 94.06 73 LYS A CA 1
ATOM 592 C C . LYS A 1 73 ? -7.766 22.531 10.094 1 94.06 73 LYS A C 1
ATOM 594 O O . LYS A 1 73 ? -7.676 22.016 11.203 1 94.06 73 LYS A O 1
ATOM 599 N N . ILE A 1 74 ? -6.977 23.438 9.664 1 91.56 74 ILE A N 1
ATOM 600 C CA . ILE A 1 74 ? -5.84 23.875 10.477 1 91.56 74 ILE A CA 1
ATOM 601 C C . ILE A 1 74 ? -6.344 24.562 11.742 1 91.56 74 ILE A C 1
ATOM 603 O O . ILE A 1 74 ? -5.816 24.344 12.836 1 91.56 74 ILE A O 1
ATOM 607 N N . LEU A 1 75 ? -7.348 25.375 11.594 1 89.12 75 LEU A N 1
ATOM 608 C CA . LEU A 1 75 ? -7.938 26.047 12.742 1 89.12 75 LEU A CA 1
ATOM 609 C C . LEU A 1 75 ? -8.516 25.047 13.734 1 89.12 75 LEU A C 1
ATOM 611 O O . LEU A 1 75 ? -8.344 25.188 14.945 1 89.12 75 LEU A O 1
ATOM 615 N N . GLU A 1 76 ? -9.18 24.094 13.18 1 91.94 76 GLU A N 1
ATOM 616 C CA . GLU A 1 76 ? -9.727 23.031 14.016 1 91.94 76 GLU A CA 1
ATOM 617 C C . GLU A 1 76 ? -8.625 22.328 14.797 1 91.94 76 GLU A C 1
ATOM 619 O O . GLU A 1 76 ? -8.781 22.047 15.984 1 91.94 76 GLU A O 1
ATOM 624 N N . VAL A 1 77 ? -7.523 22.047 14.133 1 91.81 77 VAL A N 1
ATOM 625 C CA . VAL A 1 77 ? -6.387 21.359 14.742 1 91.81 77 VAL A CA 1
ATOM 626 C C . VAL A 1 77 ? -5.801 22.234 15.852 1 91.81 77 VAL A C 1
ATOM 628 O O . VAL A 1 77 ? -5.512 21.734 16.953 1 91.81 77 VAL A O 1
ATOM 631 N N . LYS A 1 78 ? -5.652 23.484 15.633 1 87.25 78 LYS A N 1
ATOM 632 C CA . LYS A 1 78 ? -5.105 24.406 16.625 1 87.25 78 LYS A CA 1
ATOM 633 C C . LYS A 1 78 ? -6.004 24.484 17.859 1 87.25 78 LYS A C 1
ATOM 635 O O . LYS A 1 78 ? -5.516 24.5 19 1 87.25 78 LYS A O 1
ATOM 640 N N . GLU A 1 79 ? -7.258 24.547 17.625 1 89.25 79 GLU A N 1
ATOM 641 C CA . GLU A 1 79 ? -8.219 24.578 18.734 1 89.25 79 GLU A CA 1
ATOM 642 C C . GLU A 1 79 ? -8.148 23.297 19.562 1 89.25 79 GLU A C 1
ATOM 644 O O . GLU A 1 79 ? -8.188 23.344 20.781 1 89.25 79 GLU A O 1
ATOM 649 N N . LYS A 1 80 ? -8.07 22.188 18.828 1 88.06 80 LYS A N 1
ATOM 650 C CA . LYS A 1 80 ? -8.008 20.891 19.5 1 88.06 80 LYS A CA 1
ATOM 651 C C . LYS A 1 80 ? -6.73 20.781 20.344 1 88.06 80 LYS A C 1
ATOM 653 O O . LYS A 1 80 ? -6.762 20.25 21.453 1 88.06 80 LYS A O 1
ATOM 658 N N . CYS A 1 81 ? -5.652 21.25 19.812 1 86.38 81 CYS A N 1
ATOM 659 C CA . CYS A 1 81 ? -4.367 21.125 20.5 1 86.38 81 CYS A CA 1
ATOM 660 C C . CYS A 1 81 ? -4.281 22.109 21.656 1 86.38 81 CYS A C 1
ATOM 662 O O . CYS A 1 81 ? -3.613 21.828 22.656 1 86.38 81 CYS A O 1
ATOM 664 N N . ASN A 1 82 ? -4.863 23.172 21.594 1 83 82 ASN A N 1
ATOM 665 C CA . ASN A 1 82 ? -4.875 24.141 22.672 1 83 82 ASN A CA 1
ATOM 666 C C . ASN A 1 82 ? -5.77 23.703 23.828 1 83 82 ASN A C 1
ATOM 668 O O . ASN A 1 82 ? -5.461 23.953 25 1 83 82 ASN A O 1
ATOM 672 N N . LYS A 1 83 ? -6.832 23.141 23.562 1 78.69 83 LYS A N 1
ATOM 673 C CA . LYS A 1 83 ? -7.766 22.672 24.594 1 78.69 83 LYS A CA 1
ATOM 674 C C . LYS A 1 83 ? -7.203 21.469 25.328 1 78.69 83 LYS A C 1
ATOM 676 O O . LYS A 1 83 ? -7.551 21.234 26.484 1 78.69 83 LYS A O 1
ATOM 681 N N . ASN A 1 84 ? -6.57 20.578 24.672 1 63.22 84 ASN A N 1
ATOM 682 C CA . ASN A 1 84 ? -5.973 19.438 25.344 1 63.22 84 ASN A CA 1
ATOM 683 C C . ASN A 1 84 ? -4.449 19.516 25.359 1 63.22 84 ASN A C 1
ATOM 685 O O . ASN A 1 84 ? -3.775 18.75 24.672 1 63.22 84 ASN A O 1
ATOM 689 N N . PRO A 1 85 ? -3.998 20.531 25.812 1 59.28 85 PRO A N 1
ATOM 690 C CA . PRO A 1 85 ? -2.543 20.703 25.812 1 59.28 85 PRO A CA 1
ATOM 691 C C . PRO A 1 85 ? -1.8 19.453 26.281 1 59.28 85 PRO A C 1
ATOM 693 O O . PRO A 1 85 ? -0.646 19.234 25.906 1 59.28 85 PRO A O 1
ATOM 696 N N . LYS A 1 86 ? -2.152 18.875 27.406 1 53.28 86 LYS A N 1
ATOM 697 C CA . LYS A 1 86 ? -1.367 17.844 28.078 1 53.28 86 LYS A CA 1
ATOM 698 C C . LYS A 1 86 ? -1.314 16.562 27.25 1 53.28 86 LYS A C 1
ATOM 700 O O . LYS A 1 86 ? -0.386 15.758 27.391 1 53.28 86 LYS A O 1
ATOM 705 N N . VAL A 1 87 ? -2.457 15.922 26.875 1 48.78 87 VAL A N 1
ATOM 706 C CA . VAL A 1 87 ? -2.594 14.477 26.75 1 48.78 87 VAL A CA 1
ATOM 707 C C . VAL A 1 87 ? -1.994 14.016 25.422 1 48.78 87 VAL A C 1
ATOM 709 O O . VAL A 1 87 ? -2.676 14.008 24.391 1 48.78 87 VAL A O 1
ATOM 712 N N . GLU A 1 88 ? -1.083 14.57 25.016 1 51.34 88 GLU A N 1
ATOM 713 C CA . GLU A 1 88 ? -0.428 14.141 23.781 1 51.34 88 GLU A CA 1
ATOM 714 C C . GLU A 1 88 ? -0.13 12.648 23.797 1 51.34 88 GLU A C 1
ATOM 716 O O . GLU A 1 88 ? 1.007 12.234 24.047 1 51.34 88 GLU A O 1
ATOM 721 N N . GLN A 1 89 ? -0.938 11.906 24.531 1 52.47 89 GLN A N 1
ATOM 722 C CA . GLN A 1 89 ? -0.436 10.539 24.594 1 52.47 89 GLN A CA 1
ATOM 723 C C . GLN A 1 89 ? -0.586 9.836 23.25 1 52.47 89 GLN A C 1
ATOM 725 O O . GLN A 1 89 ? -1.688 9.766 22.703 1 52.47 89 GLN A O 1
ATOM 730 N N . LYS A 1 90 ? 0.438 9.828 22.578 1 56.16 90 LYS A N 1
ATOM 731 C CA . LYS A 1 90 ? 0.519 9.039 21.359 1 56.16 90 LYS A CA 1
ATOM 732 C C . LYS A 1 90 ? -0.133 7.672 21.547 1 56.16 90 LYS A C 1
ATOM 734 O O . LYS A 1 90 ? -0.044 7.074 22.609 1 56.16 90 LYS A O 1
ATOM 739 N N . SER A 1 91 ? -0.994 7.402 20.688 1 57.47 91 SER A N 1
ATOM 740 C CA . SER A 1 91 ? -1.515 6.039 20.734 1 57.47 91 SER A CA 1
ATOM 741 C C . SER A 1 91 ? -0.388 5.016 20.656 1 57.47 91 SER A C 1
ATOM 743 O O . SER A 1 91 ? 0.728 5.34 20.25 1 57.47 91 SER A O 1
ATOM 745 N N . GLN A 1 92 ? -0.609 3.863 21.172 1 59.91 92 GLN A N 1
ATOM 746 C CA . GLN A 1 92 ? 0.369 2.783 21.094 1 59.91 92 GLN A CA 1
ATOM 747 C C . GLN A 1 92 ? 0.834 2.561 19.656 1 59.91 92 GLN A C 1
ATOM 749 O O . GLN A 1 92 ? 2.016 2.303 19.422 1 59.91 92 GLN A O 1
ATOM 754 N N . GLU A 1 93 ? -0.153 2.688 18.781 1 58.38 93 GLU A N 1
ATOM 755 C CA . GLU A 1 93 ? 0.156 2.5 17.375 1 58.38 93 GLU A CA 1
ATOM 756 C C . GLU A 1 93 ? 1.1 3.588 16.875 1 58.38 93 GLU A C 1
ATOM 758 O O . GLU A 1 93 ? 2.043 3.305 16.125 1 58.38 93 GLU A O 1
ATOM 763 N N . GLU A 1 94 ? 0.892 4.785 17.375 1 60.84 94 GLU A N 1
ATOM 764 C CA . GLU A 1 94 ? 1.742 5.918 17.016 1 60.84 94 GLU A CA 1
ATOM 765 C C . GLU A 1 94 ? 3.135 5.773 17.625 1 60.84 94 GLU A C 1
ATOM 767 O O . GLU A 1 94 ? 4.137 6.078 16.984 1 60.84 94 GLU A O 1
ATOM 772 N N . ILE A 1 95 ? 3.178 5.328 18.797 1 61.44 95 ILE A N 1
ATOM 773 C CA . ILE A 1 95 ? 4.434 5.109 19.5 1 61.44 95 ILE A CA 1
ATOM 774 C C . ILE A 1 95 ? 5.258 4.047 18.781 1 61.44 95 ILE A C 1
ATOM 776 O O . ILE A 1 95 ? 6.461 4.223 18.562 1 61.44 95 ILE A O 1
ATOM 780 N N . GLU A 1 96 ? 4.535 3.08 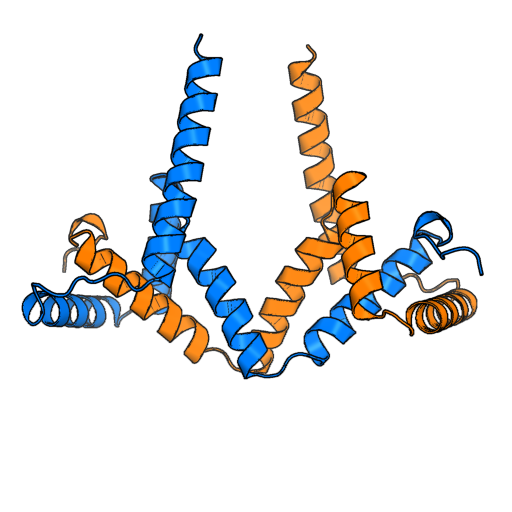18.422 1 60.88 96 GLU A N 1
ATOM 781 C CA . GLU A 1 96 ? 5.211 1.992 17.719 1 60.88 96 GLU A CA 1
ATOM 782 C C . GLU A 1 96 ? 5.699 2.439 16.344 1 60.88 96 GLU A C 1
ATOM 784 O O . GLU A 1 96 ? 6.797 2.07 15.922 1 60.88 96 GLU A O 1
ATOM 789 N N . PHE A 1 97 ? 4.953 3.18 15.672 1 61.59 97 PHE A N 1
ATOM 790 C CA . PHE A 1 97 ? 5.344 3.711 14.375 1 61.59 97 PHE A CA 1
ATOM 791 C C . PHE A 1 97 ? 6.543 4.645 14.508 1 61.59 97 PHE A C 1
ATOM 793 O O . PHE A 1 97 ? 7.504 4.539 13.742 1 61.59 97 PHE A O 1
ATOM 800 N N . ASP A 1 98 ? 6.52 5.5 15.492 1 63.38 98 ASP A N 1
ATOM 801 C CA . ASP A 1 98 ? 7.637 6.406 15.75 1 63.38 98 ASP A CA 1
ATOM 802 C C . ASP A 1 98 ? 8.922 5.625 16.016 1 63.38 98 ASP A C 1
ATOM 804 O O . ASP A 1 98 ? 10 6.02 15.562 1 63.38 98 ASP A O 1
ATOM 808 N N . ARG A 1 99 ? 8.734 4.613 16.75 1 65 99 ARG A N 1
ATOM 809 C CA . ARG A 1 99 ? 9.875 3.758 17.062 1 65 99 ARG A CA 1
ATOM 810 C C . ARG A 1 99 ? 10.469 3.148 15.805 1 65 99 ARG A C 1
ATOM 812 O O . ARG A 1 99 ? 11.68 3.176 15.602 1 65 99 ARG A O 1
ATOM 819 N N . ARG A 1 100 ? 9.625 2.705 14.992 1 62.44 100 ARG A N 1
ATOM 820 C CA . ARG A 1 100 ? 10.062 2.076 13.75 1 62.44 100 ARG A CA 1
ATOM 821 C C . ARG A 1 100 ? 10.734 3.09 12.828 1 62.44 100 ARG A C 1
ATOM 823 O O . ARG A 1 100 ? 11.773 2.805 12.242 1 62.44 100 ARG A O 1
ATOM 830 N N . LEU A 1 101 ? 10.148 4.16 12.727 1 65.81 101 LEU A N 1
ATOM 831 C CA . LEU A 1 101 ? 10.695 5.234 11.906 1 65.81 101 LEU A CA 1
ATOM 832 C C . LEU A 1 101 ? 12.062 5.676 12.422 1 65.81 101 LEU A C 1
ATOM 834 O O . LEU A 1 101 ? 12.969 5.949 11.633 1 65.81 101 LEU A O 1
ATOM 838 N N . GLY A 1 102 ? 12.078 5.816 13.734 1 61.97 102 GLY A N 1
ATOM 839 C CA . GLY A 1 102 ? 13.344 6.164 14.352 1 61.97 102 GLY A CA 1
ATOM 840 C C . GLY A 1 102 ? 14.461 5.188 14.023 1 61.97 102 GLY A C 1
ATOM 841 O O . GLY A 1 102 ? 15.578 5.594 13.711 1 61.97 102 GLY A O 1
ATOM 842 N N . LEU A 1 103 ? 14.148 3.977 14.086 1 63.75 103 LEU A N 1
ATOM 843 C CA . LEU A 1 103 ? 15.125 2.934 13.781 1 63.75 103 LEU A CA 1
ATOM 844 C C . LEU A 1 103 ? 15.562 3.014 12.328 1 63.75 103 LEU A C 1
ATOM 846 O O 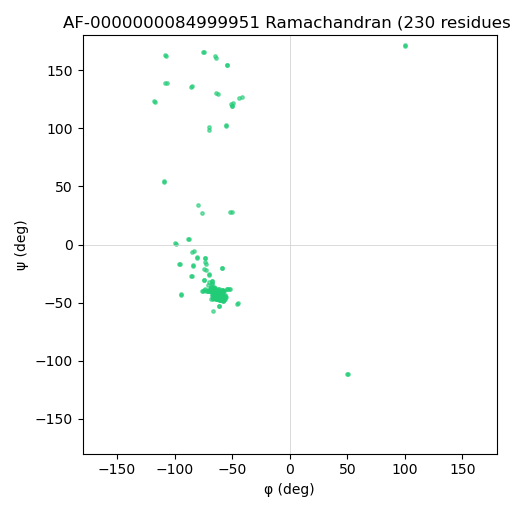. LEU A 1 103 ? 16.75 2.852 12.023 1 63.75 103 LEU A O 1
ATOM 850 N N . LEU A 1 104 ? 14.68 3.26 11.484 1 61.94 104 LEU A N 1
ATOM 851 C CA . LEU A 1 104 ? 14.969 3.379 10.055 1 61.94 104 LEU A CA 1
ATOM 852 C C . LEU A 1 104 ? 15.875 4.574 9.789 1 61.94 104 LEU A C 1
ATOM 854 O O . LEU A 1 104 ? 16.812 4.48 8.992 1 61.94 104 LEU A O 1
ATOM 858 N N . LYS A 1 105 ? 15.602 5.641 10.438 1 65.62 105 LYS A N 1
ATOM 859 C CA . LYS A 1 105 ? 16.406 6.852 10.297 1 65.62 105 LYS A CA 1
ATOM 860 C C . LYS A 1 105 ? 17.828 6.625 10.789 1 65.62 105 LYS A C 1
ATOM 862 O O . LYS A 1 105 ? 18.781 7.066 10.148 1 65.62 105 LYS A O 1
ATOM 867 N N . GLN A 1 106 ? 17.906 6.023 11.914 1 65.25 106 GLN A N 1
ATOM 868 C CA . GLN A 1 106 ? 19.219 5.715 12.484 1 65.25 106 GLN A CA 1
ATOM 869 C C . GLN A 1 106 ? 20.031 4.832 11.539 1 65.25 106 GLN A C 1
ATOM 871 O O . GLN A 1 106 ? 21.219 5.062 11.344 1 65.25 106 GLN A O 1
ATOM 876 N N . GLN A 1 107 ? 19.469 3.959 10.938 1 61.84 107 GLN A N 1
ATOM 877 C CA . GLN A 1 107 ? 20.125 3.053 10 1 61.84 107 GLN A CA 1
ATOM 878 C C . GLN A 1 107 ? 20.609 3.799 8.758 1 61.84 107 GLN A C 1
ATOM 880 O O . GLN A 1 107 ? 21.703 3.551 8.266 1 61.84 107 GLN A O 1
ATOM 885 N N . GLN A 1 108 ? 19.812 4.629 8.32 1 60.62 108 GLN A N 1
ATOM 886 C CA . GLN A 1 108 ? 20.156 5.43 7.148 1 60.62 108 GLN A CA 1
ATOM 887 C C . GLN A 1 108 ? 21.328 6.363 7.453 1 60.62 108 GLN A C 1
ATOM 889 O O . GLN A 1 108 ? 22.219 6.535 6.625 1 60.62 108 GLN A O 1
ATOM 894 N N . GLU A 1 109 ? 21.234 6.953 8.57 1 62.12 109 GLU A N 1
ATOM 895 C CA . GLU A 1 109 ? 22.312 7.828 9.008 1 62.12 109 GLU A CA 1
ATOM 896 C C . GLU A 1 109 ? 23.609 7.047 9.188 1 62.12 109 GLU A C 1
ATOM 898 O O . GLU A 1 109 ? 24.688 7.523 8.812 1 62.12 109 GLU A O 1
ATOM 903 N N . ASP A 1 110 ? 23.5 5.91 9.719 1 62.84 110 ASP A N 1
ATOM 904 C CA . ASP A 1 110 ? 24.656 5.051 9.906 1 62.84 110 ASP A CA 1
ATOM 905 C C . ASP A 1 110 ? 25.25 4.625 8.562 1 62.84 110 ASP A C 1
ATOM 907 O O . ASP A 1 110 ? 26.469 4.566 8.406 1 62.84 110 ASP A O 1
ATOM 911 N N . GLU A 1 111 ? 24.516 4.375 7.68 1 59.94 111 GLU A N 1
ATOM 912 C CA . GLU A 1 111 ? 24.969 3.953 6.359 1 59.94 111 GLU A CA 1
ATOM 913 C C . GLU A 1 111 ? 25.609 5.113 5.605 1 59.94 111 GLU A C 1
ATOM 915 O O . GLU A 1 111 ? 26.594 4.926 4.875 1 59.94 111 GLU A O 1
ATOM 920 N N . SER A 1 112 ? 25.016 6.191 5.754 1 58.88 112 SER A N 1
ATOM 921 C CA . SER A 1 112 ? 25.578 7.383 5.121 1 58.88 112 SER A CA 1
ATOM 922 C C . SER A 1 112 ? 26.938 7.738 5.723 1 58.88 112 SER A C 1
ATOM 924 O O . SER A 1 112 ? 27.828 8.211 5.016 1 58.88 112 SER A O 1
ATOM 926 N N . SER A 1 113 ? 27.047 7.574 6.938 1 57.34 113 SER A N 1
ATOM 927 C CA . SER A 1 113 ? 28.312 7.84 7.602 1 57.34 113 SER A CA 1
ATOM 928 C C . SER A 1 113 ? 29.375 6.832 7.184 1 57.34 113 SER A C 1
ATOM 930 O O . SER A 1 113 ? 30.562 7.176 7.059 1 57.34 113 SER A O 1
ATOM 932 N N . LYS A 1 114 ? 29.047 5.766 6.922 1 59.12 114 LYS A N 1
ATOM 933 C CA . LYS A 1 114 ? 30.016 4.754 6.52 1 59.12 114 LYS A CA 1
ATOM 934 C C . LYS A 1 114 ? 30.578 5.047 5.129 1 59.12 114 LYS A C 1
ATOM 936 O O . LYS A 1 114 ? 31.75 4.797 4.859 1 59.12 114 LYS A O 1
ATOM 941 N N . ASP A 1 115 ? 29.766 5.547 4.379 1 52.66 115 ASP A N 1
ATOM 942 C CA . ASP A 1 115 ? 30.219 5.867 3.031 1 52.66 115 ASP A CA 1
ATOM 943 C C . ASP A 1 115 ? 31.156 7.078 3.039 1 52.66 115 ASP A C 1
ATOM 945 O O . ASP A 1 115 ? 31.859 7.324 2.064 1 52.66 115 ASP A O 1
ATOM 949 N N . MET A 1 116 ? 30.969 7.73 4.039 1 50.22 116 MET A N 1
ATOM 950 C CA . MET A 1 116 ? 31.844 8.891 4.059 1 50.22 116 MET A CA 1
ATOM 951 C C . MET A 1 116 ? 33.219 8.523 4.605 1 50.22 116 MET A C 1
ATOM 953 O O . MET A 1 116 ? 34.188 9.258 4.395 1 50.22 116 MET A O 1
ATOM 957 N N . TRP A 1 117 ? 33.281 7.445 5.258 1 50.91 117 TRP A N 1
ATOM 958 C CA . TRP A 1 117 ? 34.625 7.113 5.691 1 50.91 117 TRP A CA 1
ATOM 959 C C . TRP A 1 117 ? 35.312 6.215 4.672 1 50.91 117 TRP A C 1
ATOM 961 O O . TRP A 1 117 ? 36.531 6.23 4.555 1 50.91 117 TRP A O 1
ATOM 971 N N . MET B 1 1 ? -4.125 36.031 1.539 1 42.47 1 MET B N 1
ATOM 972 C CA . MET B 1 1 ? -3.863 35.281 2.773 1 42.47 1 MET B CA 1
ATOM 973 C C . MET B 1 1 ? -2.615 34.406 2.641 1 42.47 1 MET B C 1
ATOM 975 O O . MET B 1 1 ? -2.375 33.812 1.586 1 42.47 1 MET B O 1
ATOM 979 N N . GLU B 1 2 ? -1.623 34.594 3.287 1 48.97 2 GLU B N 1
ATOM 980 C CA . GLU B 1 2 ? -0.353 33.906 3.178 1 48.97 2 GLU B CA 1
ATOM 981 C C . GLU B 1 2 ? -0.562 32.375 3.213 1 48.97 2 GLU B C 1
ATOM 983 O O . GLU B 1 2 ? -1.405 31.891 3.959 1 48.97 2 GLU B O 1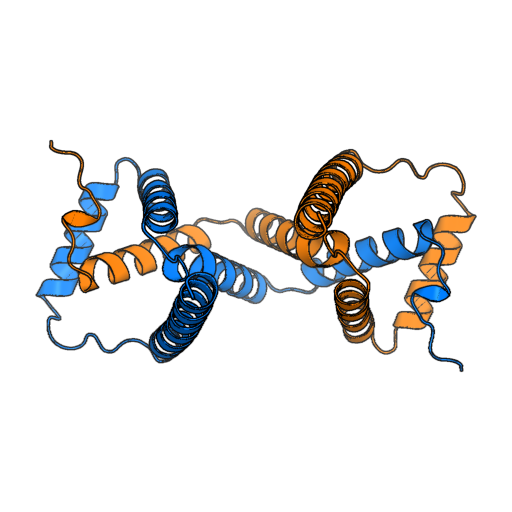
ATOM 988 N N . GLU B 1 3 ? -0.166 31.672 2.232 1 62.91 3 GLU B N 1
ATOM 989 C CA . GLU B 1 3 ? -0.358 30.234 2.055 1 62.91 3 GLU B CA 1
ATOM 990 C C . GLU B 1 3 ? 0.181 29.453 3.252 1 62.91 3 GLU B C 1
ATOM 992 O O . GLU B 1 3 ? 1.342 29.609 3.633 1 62.91 3 GLU B O 1
ATOM 997 N N . LEU B 1 4 ? -0.727 29 4.145 1 67.25 4 LEU B N 1
ATOM 998 C CA . LEU B 1 4 ? -0.348 28.203 5.305 1 67.25 4 LEU B CA 1
ATOM 999 C C . LEU B 1 4 ? 0.542 27.031 4.887 1 67.25 4 LEU B C 1
ATOM 1001 O O . LEU B 1 4 ? 0.284 26.375 3.875 1 67.25 4 LEU B O 1
ATOM 1005 N N . THR B 1 5 ? 1.823 27.109 5.52 1 71.69 5 THR B N 1
ATOM 1006 C CA . THR B 1 5 ? 2.729 26 5.258 1 71.69 5 THR B CA 1
ATOM 1007 C C . THR B 1 5 ? 2.873 25.109 6.492 1 71.69 5 THR B C 1
ATOM 1009 O O . THR B 1 5 ? 2.438 25.484 7.586 1 71.69 5 THR B O 1
ATOM 1012 N N . TYR B 1 6 ? 3.354 23.922 6.301 1 75.94 6 TYR B N 1
ATOM 1013 C CA . TYR B 1 6 ? 3.557 22.984 7.395 1 75.94 6 TYR B CA 1
ATOM 1014 C C . TYR B 1 6 ? 4.504 23.547 8.445 1 75.94 6 TYR B C 1
ATOM 1016 O O . TYR B 1 6 ? 4.469 23.156 9.609 1 75.94 6 TYR B O 1
ATOM 1024 N N . LYS B 1 7 ? 5.312 24.547 8.062 1 77.06 7 LYS B N 1
ATOM 1025 C CA . LYS B 1 7 ? 6.273 25.156 8.977 1 77.06 7 LYS B CA 1
ATOM 1026 C C . LYS B 1 7 ? 5.574 26.047 10.008 1 77.06 7 LYS B C 1
ATOM 1028 O O . LYS B 1 7 ? 6.156 26.391 11.039 1 77.06 7 LYS B O 1
ATOM 1033 N N . ASP B 1 8 ? 4.359 26.359 9.734 1 81.25 8 ASP B N 1
ATOM 1034 C CA . ASP B 1 8 ? 3.578 27.203 10.633 1 81.25 8 ASP B CA 1
ATOM 1035 C C . ASP B 1 8 ? 2.93 26.375 11.742 1 81.25 8 ASP B C 1
ATOM 1037 O O . ASP B 1 8 ? 2.346 26.938 12.672 1 81.25 8 ASP B O 1
ATOM 1041 N N . LEU B 1 9 ? 3.053 25.125 11.641 1 86.62 9 LEU B N 1
ATOM 1042 C CA . LEU B 1 9 ? 2.424 24.219 12.602 1 86.62 9 LEU B CA 1
ATOM 1043 C C . LEU B 1 9 ? 3.465 23.609 13.531 1 86.62 9 LEU B C 1
ATOM 1045 O O . LEU B 1 9 ? 4.578 23.297 13.102 1 86.62 9 LEU B O 1
ATOM 1049 N N . SER B 1 10 ? 3.113 23.516 14.805 1 84.69 10 SER B N 1
ATOM 1050 C CA . SER B 1 10 ? 3.943 22.719 15.703 1 84.69 10 SER B CA 1
ATOM 1051 C C . SER B 1 10 ? 3.926 21.25 15.312 1 84.69 10 SER B C 1
ATOM 1053 O O . SER B 1 10 ? 3.066 20.812 14.547 1 84.69 10 SER B O 1
ATOM 1055 N N . ASN B 1 11 ? 4.914 20.5 15.805 1 83.81 11 ASN B N 1
ATOM 1056 C CA . ASN B 1 11 ? 4.953 19.062 15.523 1 83.81 11 ASN B CA 1
ATOM 1057 C C . ASN B 1 11 ? 3.654 18.375 15.93 1 83.81 11 ASN B C 1
ATOM 1059 O O . ASN B 1 11 ? 3.154 17.5 15.211 1 83.81 11 ASN B O 1
ATOM 1063 N N . LYS B 1 12 ? 3.127 18.812 17.031 1 87.75 12 LYS B N 1
ATOM 1064 C CA . LYS B 1 12 ? 1.886 18.234 17.531 1 87.75 12 LYS B CA 1
ATOM 1065 C C . LYS B 1 12 ? 0.713 18.547 16.609 1 87.75 12 LYS B C 1
ATOM 1067 O O . LYS B 1 12 ? -0.114 17.688 16.312 1 87.75 12 LYS B O 1
ATOM 1072 N N . GLU B 1 13 ? 0.678 19.781 16.188 1 88.88 13 GLU B N 1
ATOM 1073 C CA . GLU B 1 13 ? -0.381 20.219 15.281 1 88.88 13 GLU B CA 1
ATOM 1074 C C . GLU B 1 13 ? -0.283 19.5 13.938 1 88.88 13 GLU B C 1
ATOM 1076 O O . GLU B 1 13 ? -1.297 19.062 13.383 1 88.88 13 GLU B O 1
ATOM 1081 N N . LEU B 1 14 ? 0.943 19.344 13.445 1 89.88 14 LEU B N 1
ATOM 1082 C CA . LEU B 1 14 ? 1.167 18.672 12.18 1 89.88 14 LEU B CA 1
ATOM 1083 C C . LEU B 1 14 ? 0.75 17.203 12.266 1 89.88 14 LEU B C 1
ATOM 1085 O O . LEU B 1 14 ? 0.092 16.688 11.359 1 89.88 14 LEU B O 1
ATOM 1089 N N . ASP B 1 15 ? 1.118 16.562 13.336 1 90.12 15 ASP B N 1
ATOM 1090 C CA . ASP B 1 15 ? 0.754 15.172 13.539 1 90.12 15 ASP B CA 1
ATOM 1091 C C . ASP B 1 15 ? -0.762 15 13.594 1 90.12 15 ASP B C 1
ATOM 1093 O O . ASP B 1 15 ? -1.309 14.062 13.016 1 90.12 15 ASP B O 1
ATOM 1097 N N . THR B 1 16 ? -1.393 15.914 14.242 1 92.62 16 THR B N 1
ATOM 1098 C CA . THR B 1 16 ? -2.848 15.875 14.352 1 92.62 16 THR B CA 1
ATOM 1099 C C . THR B 1 16 ? -3.494 16.078 12.984 1 92.62 16 THR B C 1
ATOM 1101 O O . THR B 1 16 ? -4.48 15.422 12.648 1 92.62 16 THR B O 1
ATOM 1104 N N . LEU B 1 17 ? -2.934 16.984 12.242 1 94.12 17 LEU B N 1
ATOM 1105 C CA . LEU B 1 17 ? -3.445 17.234 10.898 1 94.12 17 LEU B CA 1
ATOM 1106 C C . LEU B 1 17 ? -3.275 16.016 10.008 1 94.12 17 LEU B C 1
ATOM 1108 O O . LEU B 1 17 ? -4.176 15.672 9.234 1 94.12 17 LEU B O 1
ATOM 1112 N N . LYS B 1 18 ? -2.109 15.375 10.148 1 94 18 LYS B N 1
ATOM 1113 C CA . LYS B 1 18 ? -1.863 14.141 9.398 1 94 18 LYS B CA 1
ATOM 1114 C C . LYS B 1 18 ? -2.895 13.07 9.734 1 94 18 LYS B C 1
ATOM 1116 O O . LYS B 1 18 ? -3.412 12.398 8.852 1 94 18 LYS B O 1
ATOM 1121 N N . ASP B 1 19 ? -3.211 12.961 10.93 1 94.88 19 ASP B N 1
ATOM 1122 C CA . ASP B 1 19 ? -4.211 11.992 11.367 1 94.88 19 ASP B CA 1
ATOM 1123 C C . ASP B 1 19 ? -5.582 12.312 10.766 1 94.88 19 ASP B C 1
ATOM 1125 O O . ASP B 1 19 ? -6.297 11.406 10.328 1 94.88 19 ASP B O 1
ATOM 1129 N N . MET B 1 20 ? -5.902 13.578 10.812 1 95.12 20 MET B N 1
ATOM 1130 C CA . MET B 1 20 ? -7.18 14.008 10.242 1 95.12 20 MET B CA 1
ATOM 1131 C C . MET B 1 20 ? -7.246 13.711 8.75 1 95.12 20 MET B C 1
ATOM 1133 O O . MET B 1 20 ? -8.273 13.258 8.25 1 95.12 20 MET B O 1
ATOM 1137 N N . TYR B 1 21 ? -6.145 13.961 8.117 1 96.44 21 TYR B N 1
ATOM 1138 C CA . TYR B 1 21 ? -6.051 13.68 6.691 1 96.44 21 TYR B CA 1
ATOM 1139 C C . TYR B 1 21 ? -6.25 12.195 6.414 1 96.44 21 TYR B C 1
ATOM 1141 O O . TYR B 1 21 ? -7.062 11.82 5.566 1 96.44 21 TYR B O 1
ATOM 1149 N N . ILE B 1 22 ? -5.531 11.344 7.055 1 97.12 22 ILE B N 1
ATOM 1150 C CA . ILE B 1 22 ? -5.566 9.898 6.836 1 97.12 22 ILE B CA 1
ATOM 1151 C C . ILE B 1 22 ? -6.988 9.383 7.031 1 97.12 22 ILE B C 1
ATOM 1153 O O . ILE B 1 22 ? -7.516 8.656 6.184 1 97.12 22 ILE B O 1
ATOM 1157 N N . SER B 1 23 ? -7.609 9.812 8.117 1 96.25 23 SER B N 1
ATOM 1158 C CA . SER B 1 23 ? -8.977 9.391 8.398 1 96.25 23 SER B CA 1
ATOM 1159 C C . SER B 1 23 ? -9.938 9.883 7.324 1 96.25 23 SER B C 1
ATOM 1161 O O . SER B 1 23 ? -10.789 9.125 6.848 1 96.25 23 SER B O 1
ATOM 1163 N N . SER B 1 24 ? -9.812 11.148 6.992 1 96.19 24 SER B N 1
ATOM 1164 C CA . SER B 1 24 ? -10.695 11.734 5.988 1 96.19 24 SER B CA 1
ATOM 1165 C C . SER B 1 24 ? -10.523 11.062 4.633 1 96.19 24 SER B C 1
ATOM 1167 O O . SER B 1 24 ? -11.508 10.766 3.949 1 96.19 24 SER B O 1
ATOM 1169 N N . ARG B 1 25 ? -9.227 10.82 4.258 1 96.81 25 ARG B N 1
ATOM 1170 C CA . ARG B 1 25 ? -8.906 10.195 2.98 1 96.81 25 ARG B CA 1
ATOM 1171 C C . ARG B 1 25 ? -9.516 8.797 2.889 1 96.81 25 ARG B C 1
ATOM 1173 O O . ARG B 1 25 ? -10.203 8.477 1.918 1 96.81 25 ARG B O 1
ATOM 1180 N N . VAL B 1 26 ? -9.367 7.988 3.855 1 97.5 26 VAL B N 1
ATOM 1181 C CA . VAL B 1 26 ? -9.875 6.617 3.871 1 97.5 26 VAL B CA 1
ATOM 1182 C C . VAL B 1 26 ? -11.398 6.629 3.904 1 97.5 26 VAL B C 1
ATOM 1184 O O . VAL B 1 26 ? -12.047 5.879 3.174 1 97.5 26 VAL B O 1
ATOM 1187 N N . ASN B 1 27 ? -12.023 7.523 4.684 1 96.5 27 ASN B N 1
ATOM 1188 C CA . ASN B 1 27 ? -13.469 7.586 4.848 1 96.5 27 ASN B CA 1
ATOM 1189 C C . ASN B 1 27 ? -14.156 8.078 3.574 1 96.5 27 ASN B C 1
ATOM 1191 O O . ASN B 1 27 ? -15.328 7.781 3.34 1 96.5 27 ASN B O 1
ATOM 1195 N N . SER B 1 28 ? -13.414 8.836 2.795 1 95.62 28 SER B N 1
ATOM 1196 C CA . SER B 1 28 ? -14 9.398 1.583 1 95.62 28 SER B CA 1
ATOM 1197 C C . SER B 1 28 ? -14.031 8.375 0.456 1 95.62 28 SER B C 1
ATOM 1199 O O . SER B 1 28 ? -14.719 8.57 -0.551 1 95.62 28 SER B O 1
ATOM 1201 N N . MET B 1 29 ? -13.344 7.219 0.638 1 95.94 29 MET B N 1
ATOM 1202 C CA . MET B 1 29 ? -13.242 6.223 -0.426 1 95.94 29 MET B CA 1
ATOM 1203 C C . MET B 1 29 ? -14.445 5.281 -0.405 1 95.94 29 MET B C 1
ATOM 1205 O O . MET B 1 29 ? -14.875 4.844 0.663 1 95.94 29 MET B O 1
ATOM 1209 N N . THR B 1 30 ? -15.016 5 -1.601 1 97.25 30 THR B N 1
ATOM 1210 C CA . THR B 1 30 ? -16.047 3.977 -1.738 1 97.25 30 THR B CA 1
ATOM 1211 C C . THR B 1 30 ? -15.438 2.58 -1.665 1 97.25 30 THR B C 1
ATOM 1213 O O . THR B 1 30 ? -14.219 2.424 -1.749 1 97.25 30 THR B O 1
ATOM 1216 N N . GLU B 1 31 ? -16.266 1.65 -1.49 1 96.5 31 GLU B N 1
ATOM 1217 C CA . GLU B 1 31 ? -15.758 0.282 -1.471 1 96.5 31 GLU B CA 1
ATOM 1218 C C . GLU B 1 31 ? -15.031 -0.055 -2.77 1 96.5 31 GLU B C 1
ATOM 1220 O O . GLU B 1 31 ? -14 -0.728 -2.752 1 96.5 31 GLU B O 1
ATOM 1225 N N . THR B 1 32 ? -15.562 0.373 -3.828 1 96.94 32 THR B N 1
ATOM 1226 C CA . THR B 1 32 ? -14.945 0.138 -5.129 1 96.94 32 THR B CA 1
ATOM 1227 C C . THR B 1 32 ? -13.562 0.775 -5.191 1 96.94 32 THR B C 1
ATOM 1229 O O . THR B 1 32 ? -12.617 0.163 -5.688 1 96.94 32 THR B O 1
ATOM 1232 N N . ASP B 1 33 ? -13.406 1.961 -4.648 1 97.25 33 ASP B N 1
ATOM 1233 C CA . ASP B 1 33 ? -12.125 2.654 -4.598 1 97.25 33 ASP B CA 1
ATOM 1234 C C . ASP B 1 33 ? -11.133 1.908 -3.713 1 97.25 33 ASP B C 1
ATOM 1236 O O . ASP B 1 33 ? -9.961 1.776 -4.062 1 97.25 33 ASP B O 1
ATOM 1240 N N . LEU B 1 34 ? -11.656 1.496 -2.617 1 98.06 34 LEU B N 1
ATOM 1241 C CA . LEU B 1 34 ? -10.812 0.747 -1.687 1 98.06 34 LEU B CA 1
ATOM 1242 C C . LEU B 1 34 ? -10.273 -0.519 -2.342 1 98.06 34 LEU B C 1
ATOM 1244 O O . LEU B 1 34 ? -9.078 -0.803 -2.256 1 98.06 34 LEU B O 1
ATOM 1248 N N . ARG B 1 35 ? -11.117 -1.238 -2.975 1 97.19 35 ARG B N 1
ATOM 1249 C CA . ARG B 1 35 ? -10.719 -2.477 -3.633 1 97.19 35 ARG B CA 1
ATOM 1250 C C . ARG B 1 35 ? -9.688 -2.205 -4.723 1 97.19 35 ARG B C 1
ATOM 1252 O O . ARG B 1 35 ? -8.711 -2.949 -4.867 1 97.19 35 ARG B O 1
ATOM 1259 N N . LYS B 1 36 ? -9.891 -1.188 -5.512 1 97.38 36 LYS B N 1
ATOM 1260 C CA . LYS B 1 36 ? -8.945 -0.818 -6.562 1 97.38 36 LYS B CA 1
ATOM 1261 C C . LYS B 1 36 ? -7.578 -0.468 -5.977 1 97.38 36 LYS B C 1
ATOM 1263 O O . LYS B 1 36 ? -6.547 -0.9 -6.496 1 97.38 36 LYS B O 1
ATOM 1268 N N . PHE B 1 37 ? -7.621 0.344 -4.957 1 97.38 37 PHE B N 1
ATOM 1269 C CA . PHE B 1 37 ? -6.402 0.763 -4.277 1 97.38 37 PHE B CA 1
ATOM 1270 C C . PHE B 1 37 ? -5.629 -0.444 -3.76 1 97.38 37 PHE B C 1
ATOM 1272 O O . PHE B 1 37 ? -4.426 -0.568 -4.004 1 97.38 37 PHE B O 1
ATOM 1279 N N . VAL B 1 38 ? -6.293 -1.339 -3.092 1 97.31 38 VAL B N 1
ATOM 1280 C CA . VAL B 1 38 ? -5.68 -2.527 -2.508 1 97.31 38 VAL B CA 1
ATOM 1281 C C . VAL B 1 38 ? -5.141 -3.43 -3.615 1 97.31 38 VAL B C 1
ATOM 1283 O O . VAL B 1 38 ? -4.027 -3.947 -3.516 1 97.31 38 VAL B O 1
ATOM 1286 N N . LYS B 1 39 ? -5.922 -3.59 -4.641 1 97.44 39 LYS B N 1
ATOM 1287 C CA . LYS B 1 39 ? -5.5 -4.418 -5.762 1 97.44 39 LYS B CA 1
ATOM 1288 C C . LYS B 1 39 ? -4.188 -3.912 -6.359 1 97.44 39 LYS B C 1
ATOM 1290 O O . LYS B 1 39 ? -3.279 -4.699 -6.633 1 97.44 39 LYS B O 1
ATOM 1295 N N . GLU B 1 40 ? -4.09 -2.641 -6.551 1 96.06 40 GLU B N 1
ATOM 1296 C CA . GLU B 1 40 ? -2.887 -2.047 -7.125 1 96.06 40 GLU B CA 1
ATOM 1297 C C . GLU B 1 40 ? -1.671 -2.297 -6.238 1 96.06 40 GLU B C 1
ATOM 1299 O O . GLU B 1 40 ? -0.584 -2.6 -6.734 1 96.06 40 GLU B O 1
ATOM 1304 N N . ILE B 1 41 ? -1.895 -2.15 -4.945 1 95.81 41 ILE B N 1
ATOM 1305 C CA . ILE B 1 41 ? -0.801 -2.375 -4.004 1 95.81 41 ILE B CA 1
ATOM 1306 C C . ILE B 1 41 ? -0.355 -3.834 -4.07 1 95.81 41 ILE B C 1
ATOM 1308 O O . ILE B 1 41 ? 0.842 -4.121 -4.129 1 95.81 41 ILE B O 1
ATOM 1312 N N . ILE B 1 42 ? -1.268 -4.715 -4.086 1 95.75 42 ILE B N 1
ATOM 1313 C CA . ILE B 1 42 ? -0.947 -6.141 -4.086 1 95.75 42 ILE B CA 1
ATOM 1314 C C . ILE B 1 42 ? -0.303 -6.52 -5.418 1 95.75 42 ILE B C 1
ATOM 1316 O O . ILE B 1 42 ? 0.613 -7.344 -5.457 1 95.75 42 ILE B O 1
ATOM 1320 N N . ILE B 1 43 ? -0.76 -5.965 -6.531 1 94.12 43 ILE B N 1
ATOM 1321 C CA . ILE B 1 43 ? -0.149 -6.195 -7.836 1 94.12 43 ILE B CA 1
ATOM 1322 C C . ILE B 1 43 ? 1.333 -5.828 -7.785 1 94.12 43 ILE B C 1
ATOM 1324 O O . ILE B 1 43 ? 2.188 -6.609 -8.211 1 94.12 43 ILE B O 1
ATOM 1328 N N . ASP B 1 44 ? 1.615 -4.73 -7.211 1 92.31 44 ASP B N 1
ATOM 1329 C CA . ASP B 1 44 ? 2.998 -4.27 -7.129 1 92.31 44 ASP B CA 1
ATOM 1330 C C . ASP B 1 44 ? 3.838 -5.195 -6.254 1 92.31 44 ASP B C 1
ATOM 1332 O O . ASP B 1 44 ? 4.992 -5.484 -6.578 1 92.31 44 ASP B O 1
ATOM 1336 N N . GLN B 1 45 ? 3.258 -5.656 -5.191 1 91.81 45 GLN B N 1
ATOM 1337 C CA . GLN B 1 45 ? 3.961 -6.516 -4.246 1 91.81 45 GLN B CA 1
ATOM 1338 C C . GLN B 1 45 ? 4.254 -7.883 -4.863 1 91.81 45 GLN B C 1
ATOM 1340 O O . GLN B 1 45 ? 5.32 -8.453 -4.633 1 91.81 45 GLN B O 1
ATOM 1345 N N . ILE B 1 46 ? 3.311 -8.312 -5.633 1 93.44 46 ILE B N 1
ATOM 1346 C CA . ILE B 1 46 ? 3.381 -9.688 -6.113 1 93.44 46 ILE B CA 1
ATOM 1347 C C . ILE B 1 46 ? 4.055 -9.719 -7.484 1 93.44 46 ILE B C 1
ATOM 1349 O O . ILE B 1 46 ? 4.895 -10.586 -7.75 1 93.44 46 ILE B O 1
ATOM 1353 N N . LYS B 1 47 ? 3.721 -8.805 -8.359 1 89.81 47 LYS B N 1
ATOM 1354 C CA . LYS B 1 47 ? 4.207 -8.844 -9.742 1 89.81 47 LYS B CA 1
ATOM 1355 C C . LYS B 1 47 ? 5.441 -7.957 -9.914 1 89.81 47 LYS B C 1
ATOM 1357 O O . LYS B 1 47 ? 6.172 -8.086 -10.891 1 89.81 47 LYS B O 1
ATOM 1362 N N . GLY B 1 48 ? 5.633 -7.094 -8.961 1 82.06 48 GLY B N 1
ATOM 1363 C CA . GLY B 1 48 ? 6.766 -6.188 -9.039 1 82.06 48 GLY B CA 1
ATOM 1364 C C . GLY B 1 48 ? 8.031 -6.762 -8.43 1 82.06 48 GLY B C 1
ATOM 1365 O O . GLY B 1 48 ? 9.016 -6.043 -8.242 1 82.06 48 GLY B O 1
ATOM 1366 N N . THR B 1 49 ? 7.996 -7.945 -8.031 1 76.62 49 THR B N 1
ATOM 1367 C CA . THR B 1 49 ? 9.133 -8.594 -7.391 1 76.62 49 THR B CA 1
ATOM 1368 C C . THR B 1 49 ? 10.32 -8.68 -8.352 1 76.62 49 THR B C 1
ATOM 1370 O O . THR B 1 49 ? 10.141 -8.922 -9.547 1 76.62 49 THR B O 1
ATOM 1373 N N . VAL B 1 50 ? 11.422 -8.211 -7.742 1 75.75 50 VAL B N 1
ATOM 1374 C CA . VAL B 1 50 ? 12.664 -8.312 -8.5 1 75.75 50 VAL B CA 1
ATOM 1375 C C . VAL B 1 50 ? 13.641 -9.219 -7.762 1 75.75 50 VAL B C 1
ATOM 1377 O O . VAL B 1 50 ? 13.922 -9.008 -6.578 1 75.75 50 VAL B O 1
ATOM 1380 N N . GLY B 1 51 ? 14.086 -10.266 -8.43 1 76.94 51 GLY B N 1
ATOM 1381 C CA . GLY B 1 51 ? 15.07 -11.156 -7.828 1 76.94 51 GLY B CA 1
ATOM 1382 C C . GLY B 1 51 ? 14.453 -12.422 -7.258 1 76.94 51 GLY B C 1
ATOM 1383 O O . GLY B 1 51 ? 13.25 -12.477 -7.008 1 76.94 51 GLY B O 1
ATOM 1384 N N . ASN B 1 52 ? 15.266 -13.242 -6.902 1 79.5 52 ASN B N 1
ATOM 1385 C CA . ASN B 1 52 ? 14.844 -14.578 -6.496 1 79.5 52 ASN B CA 1
ATOM 1386 C C . ASN B 1 52 ? 14.219 -14.57 -5.102 1 79.5 52 ASN B C 1
ATOM 1388 O O . ASN B 1 52 ? 13.234 -15.266 -4.848 1 79.5 52 ASN B O 1
ATOM 1392 N N . ALA B 1 53 ? 14.789 -13.812 -4.219 1 82.19 53 ALA B N 1
ATOM 1393 C CA . ALA B 1 53 ? 14.289 -13.773 -2.85 1 82.19 53 ALA B CA 1
ATOM 1394 C C . ALA B 1 53 ? 12.867 -13.211 -2.803 1 82.19 53 ALA B C 1
ATOM 1396 O O . ALA B 1 53 ? 12 -13.758 -2.119 1 82.19 53 ALA B O 1
ATOM 1397 N N . GLU B 1 54 ? 12.602 -12.188 -3.482 1 85.25 54 GLU B N 1
ATOM 1398 C CA . GLU B 1 54 ? 11.281 -11.555 -3.518 1 85.25 54 GLU B CA 1
ATOM 1399 C C . GLU B 1 54 ? 10.258 -12.461 -4.199 1 85.25 54 GLU B C 1
ATOM 1401 O O . GLU B 1 54 ? 9.094 -12.492 -3.797 1 85.25 54 GLU B O 1
ATOM 1406 N N . GLU B 1 55 ? 10.719 -13.156 -5.121 1 83.44 55 GLU B N 1
ATOM 1407 C CA . GLU B 1 55 ? 9.836 -14.094 -5.805 1 83.44 55 GLU B CA 1
ATOM 1408 C C . GLU B 1 55 ? 9.43 -15.242 -4.887 1 83.44 55 GLU B C 1
ATOM 1410 O O . GLU B 1 55 ? 8.273 -15.68 -4.898 1 83.44 55 GLU B O 1
ATOM 1415 N N . LYS B 1 56 ? 10.398 -15.633 -4.129 1 86.56 56 LYS B N 1
ATOM 1416 C CA . LYS B 1 56 ? 10.125 -16.703 -3.172 1 86.56 56 LYS B CA 1
ATOM 1417 C C . LYS B 1 56 ? 9.109 -16.25 -2.125 1 86.56 56 LYS B C 1
ATOM 1419 O O . LYS B 1 56 ? 8.219 -17.016 -1.747 1 86.56 56 LYS B O 1
ATOM 1424 N N . GLU B 1 57 ? 9.289 -15.062 -1.72 1 90.06 57 GLU B N 1
ATOM 1425 C CA . GLU B 1 57 ? 8.352 -14.516 -0.739 1 90.06 57 GLU B CA 1
ATOM 1426 C C . GLU B 1 57 ? 6.949 -14.398 -1.32 1 90.06 57 GLU B C 1
ATOM 1428 O O . GLU B 1 57 ? 5.965 -14.719 -0.649 1 90.06 57 GLU B O 1
ATOM 1433 N N . ALA B 1 58 ? 6.879 -13.922 -2.449 1 90.88 58 ALA B N 1
ATOM 1434 C CA . ALA B 1 58 ? 5.586 -13.836 -3.123 1 90.88 58 ALA B CA 1
ATOM 1435 C C . ALA B 1 58 ? 4.945 -15.219 -3.256 1 90.88 58 ALA B C 1
ATOM 1437 O O . ALA B 1 58 ? 3.744 -15.375 -3.035 1 90.88 58 ALA B O 1
ATOM 1438 N N . TRP B 1 59 ? 5.734 -16.234 -3.543 1 90.94 59 TRP B N 1
ATOM 1439 C CA . TRP B 1 59 ? 5.25 -17.594 -3.676 1 90.94 59 TRP B CA 1
ATOM 1440 C C . TRP B 1 59 ? 4.719 -18.125 -2.346 1 90.94 59 TRP B C 1
ATOM 1442 O O . TRP B 1 59 ? 3.68 -18.781 -2.303 1 90.94 59 TRP B O 1
ATOM 1452 N N . GLU B 1 60 ? 5.457 -17.797 -1.379 1 92.06 60 GLU B N 1
ATOM 1453 C CA . GLU B 1 60 ? 5.016 -18.234 -0.057 1 92.06 60 GLU B CA 1
ATOM 1454 C C . GLU B 1 60 ? 3.664 -17.625 0.299 1 92.06 60 GLU B C 1
ATOM 1456 O O . GLU B 1 60 ? 2.814 -18.281 0.898 1 92.06 60 GLU B O 1
ATOM 1461 N N . GLU B 1 61 ? 3.459 -16.391 -0.078 1 93.5 61 GLU B N 1
ATOM 1462 C CA . GLU B 1 61 ? 2.18 -15.727 0.164 1 93.5 61 GLU B CA 1
ATOM 1463 C C . GLU B 1 61 ? 1.052 -16.406 -0.602 1 93.5 61 GLU B C 1
ATOM 1465 O O . GLU B 1 61 ? -0.039 -16.609 -0.064 1 93.5 61 GLU B O 1
ATOM 1470 N N . ILE B 1 62 ? 1.294 -16.781 -1.774 1 93.81 62 ILE B N 1
ATOM 1471 C CA . ILE B 1 62 ? 0.307 -17.453 -2.615 1 93.81 62 ILE B CA 1
ATOM 1472 C C . ILE B 1 62 ? -0.025 -18.828 -2.029 1 93.81 62 ILE B C 1
ATOM 1474 O O . ILE B 1 62 ? -1.198 -19.188 -1.902 1 93.81 62 ILE B O 1
ATOM 1478 N N . LYS B 1 63 ? 0.949 -19.516 -1.668 1 91.56 63 LYS B N 1
ATOM 1479 C CA . LYS B 1 63 ? 0.787 -20.844 -1.078 1 91.56 63 LYS B CA 1
ATOM 1480 C C . LYS B 1 63 ? -0.044 -20.766 0.2 1 91.56 63 LYS B C 1
ATOM 1482 O O . LYS B 1 63 ? -0.947 -21.594 0.403 1 91.56 63 LYS B O 1
ATOM 1487 N N . ASP B 1 64 ? 0.296 -19.812 1.03 1 94.12 64 ASP B N 1
ATOM 1488 C CA . ASP B 1 64 ? -0.418 -19.656 2.293 1 94.12 64 ASP B CA 1
ATOM 1489 C C . ASP B 1 64 ? -1.888 -19.312 2.051 1 94.12 64 ASP B C 1
ATOM 1491 O O . ASP B 1 64 ? -2.768 -19.797 2.762 1 94.12 64 ASP B O 1
ATOM 1495 N N . HIS B 1 65 ? -2.152 -18.5 1.104 1 95.69 65 HIS B N 1
ATOM 1496 C CA . HIS B 1 65 ? -3.514 -18.062 0.816 1 95.69 65 HIS B CA 1
ATOM 1497 C C . HIS B 1 65 ? -4.367 -19.219 0.311 1 95.69 65 HIS B C 1
ATOM 1499 O O . HIS B 1 65 ? -5.492 -19.422 0.78 1 95.69 65 HIS B O 1
ATOM 1505 N N . PHE B 1 66 ? -3.838 -19.984 -0.611 1 94.75 66 PHE B N 1
ATOM 1506 C CA . PHE B 1 66 ? -4.637 -21.062 -1.186 1 94.75 66 PHE B CA 1
ATOM 1507 C C . PHE B 1 66 ? -4.539 -22.328 -0.332 1 94.75 66 PHE B C 1
ATOM 1509 O O . PHE B 1 66 ? -5.438 -23.172 -0.364 1 94.75 66 PHE B O 1
ATOM 1516 N N . SER B 1 67 ? -3.434 -22.469 0.379 1 92.31 67 SER B N 1
ATOM 1517 C CA . SER B 1 67 ? -3.223 -23.562 1.329 1 92.31 67 SER B CA 1
ATOM 1518 C C . SER B 1 67 ? -3.551 -24.906 0.704 1 92.31 67 SER B C 1
ATOM 1520 O O . SER B 1 67 ? -2.922 -25.312 -0.276 1 92.31 67 SER B O 1
ATOM 1522 N N . GLU B 1 68 ? -4.688 -25.594 1.178 1 88.12 68 GLU B N 1
ATOM 1523 C CA . GLU B 1 68 ? -5.031 -26.938 0.738 1 88.12 68 GLU B CA 1
ATOM 1524 C C . GLU B 1 68 ? -5.578 -26.938 -0.687 1 88.12 68 GLU B C 1
ATOM 1526 O O . GLU B 1 68 ? -5.574 -27.969 -1.363 1 88.12 68 GLU B O 1
ATOM 1531 N N . ASP B 1 69 ? -5.871 -25.734 -1.163 1 92.25 69 ASP B N 1
ATOM 1532 C CA . ASP B 1 69 ? -6.48 -25.641 -2.486 1 92.25 69 ASP B CA 1
ATOM 1533 C C . ASP B 1 69 ? -5.438 -25.297 -3.549 1 92.25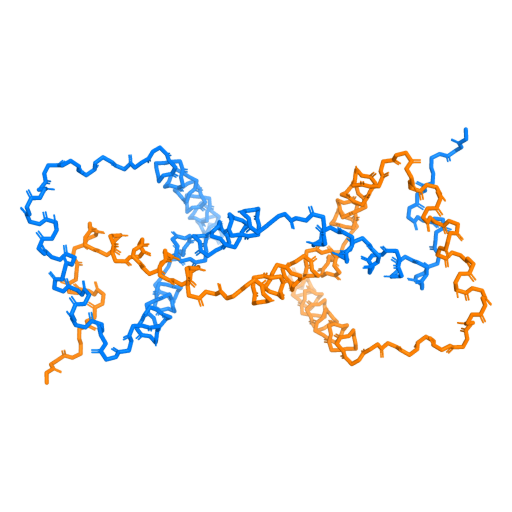 69 ASP B C 1
ATOM 1535 O O . ASP B 1 69 ? -5.762 -25.203 -4.734 1 92.25 69 ASP B O 1
ATOM 1539 N N . LEU B 1 70 ? -4.191 -25.172 -3.152 1 93.31 70 LEU B N 1
ATOM 1540 C CA . LEU B 1 70 ? -3.148 -24.75 -4.074 1 93.31 70 LEU B CA 1
ATOM 1541 C C . LEU B 1 70 ? -3.066 -25.672 -5.281 1 93.31 70 LEU B C 1
ATOM 1543 O O . LEU B 1 70 ? -3.021 -25.219 -6.422 1 93.31 70 LEU B O 1
ATOM 1547 N N . SER B 1 71 ? -3.051 -26.953 -5.031 1 88.06 71 SER B N 1
ATOM 1548 C CA . SER B 1 71 ? -2.951 -27.938 -6.102 1 88.06 71 SER B CA 1
ATOM 1549 C C . SER B 1 71 ? -4.121 -27.812 -7.07 1 88.06 71 SER B C 1
ATOM 1551 O O . SER B 1 71 ? -3.936 -27.906 -8.289 1 88.06 71 SER B O 1
ATOM 1553 N N . THR B 1 72 ? -5.273 -27.641 -6.535 1 92.5 72 THR B N 1
ATOM 1554 C CA . THR B 1 72 ? -6.469 -27.469 -7.355 1 92.5 72 THR B CA 1
ATOM 1555 C C . THR B 1 72 ? -6.363 -26.219 -8.227 1 92.5 72 THR B C 1
ATOM 1557 O O . THR B 1 72 ? -6.711 -26.25 -9.406 1 92.5 72 THR B O 1
ATOM 1560 N N . LYS B 1 73 ? -5.863 -25.141 -7.637 1 94.44 73 LYS B N 1
ATOM 1561 C CA . LYS B 1 73 ? -5.719 -23.891 -8.375 1 94.44 73 LYS B CA 1
ATOM 1562 C C . LYS B 1 73 ? -4.699 -24.031 -9.5 1 94.44 73 LYS B C 1
ATOM 1564 O O . LYS B 1 73 ? -4.91 -23.516 -10.602 1 94.44 73 LYS B O 1
ATOM 1569 N N . ILE B 1 74 ? -3.676 -24.75 -9.234 1 92 74 ILE B N 1
ATOM 1570 C CA . ILE B 1 74 ? -2.637 -24.953 -10.234 1 92 74 ILE B CA 1
ATOM 1571 C C . ILE B 1 74 ? -3.199 -25.766 -11.406 1 92 74 ILE B C 1
ATOM 1573 O O . ILE B 1 74 ? -2.924 -25.453 -12.57 1 92 74 ILE B O 1
ATOM 1577 N N . LEU B 1 75 ? -3.996 -26.75 -11.109 1 89.75 75 LEU B N 1
ATOM 1578 C CA . LEU B 1 75 ? -4.629 -27.547 -12.148 1 89.75 75 LEU B CA 1
ATOM 1579 C C . LEU B 1 75 ? -5.555 -26.688 -13.008 1 89.75 75 LEU B C 1
ATOM 1581 O O . LEU B 1 75 ? -5.57 -26.828 -14.234 1 89.75 75 LEU B O 1
ATOM 1585 N N . GLU B 1 76 ? -6.281 -25.891 -12.344 1 92.25 76 GLU B N 1
ATOM 1586 C CA . GLU B 1 76 ? -7.16 -24.969 -13.062 1 92.25 76 GLU B CA 1
ATOM 1587 C C . GLU B 1 76 ? -6.367 -24.078 -14 1 92.25 76 GLU B C 1
ATOM 1589 O O . GLU B 1 76 ? -6.781 -23.844 -15.141 1 92.25 76 GLU B O 1
ATOM 1594 N N . VAL B 1 77 ? -5.258 -23.547 -13.523 1 92.38 77 VAL B N 1
ATOM 1595 C CA . VAL B 1 77 ? -4.398 -22.672 -14.305 1 92.38 77 VAL B CA 1
ATOM 1596 C C . VAL B 1 77 ? -3.852 -23.422 -15.516 1 92.38 77 VAL B C 1
ATOM 1598 O O . VAL B 1 77 ? -3.857 -22.891 -16.625 1 92.38 77 VAL B O 1
ATOM 1601 N N . LYS B 1 78 ? -3.42 -24.625 -15.344 1 87.81 78 LYS B N 1
ATOM 1602 C CA . LYS B 1 78 ? -2.875 -25.422 -16.438 1 87.81 78 LYS B CA 1
ATOM 1603 C C . LYS B 1 78 ? -3.938 -25.703 -17.5 1 87.81 78 LYS B C 1
ATOM 1605 O O . LYS B 1 78 ? -3.656 -25.641 -18.688 1 87.81 78 LYS B O 1
ATOM 1610 N N . GLU B 1 79 ? -5.086 -26.016 -17.062 1 89.62 79 GLU B N 1
ATOM 1611 C CA . GLU B 1 79 ? -6.195 -26.25 -17.984 1 89.62 79 GLU B CA 1
ATOM 1612 C C . GLU B 1 79 ? -6.527 -25 -18.781 1 89.62 79 GLU B C 1
ATOM 1614 O O . GLU B 1 79 ? -6.766 -25.078 -19.984 1 89.62 79 GLU B O 1
ATOM 1619 N N . LYS B 1 80 ? -6.562 -23.891 -18.062 1 88.44 80 LYS B N 1
ATOM 1620 C CA . LYS B 1 80 ? -6.867 -22.625 -18.719 1 88.44 80 LYS B CA 1
ATOM 1621 C C . LYS B 1 80 ? -5.805 -22.266 -19.75 1 88.44 80 LYS B C 1
ATOM 1623 O O . LYS B 1 80 ? -6.129 -21.766 -20.828 1 88.44 80 LYS B O 1
ATOM 1628 N N . CYS B 1 81 ? -4.574 -22.5 -19.422 1 87 81 CYS B N 1
ATOM 1629 C CA . CYS B 1 81 ? -3.473 -22.141 -20.312 1 87 81 CYS B CA 1
ATOM 1630 C C . CYS B 1 81 ? -3.385 -23.094 -21.484 1 87 81 CYS B C 1
ATOM 1632 O O . CYS B 1 81 ? -2.959 -22.719 -22.578 1 87 81 CYS B O 1
ATOM 1634 N N . ASN B 1 82 ? -3.732 -24.234 -21.344 1 83.38 82 ASN B N 1
ATOM 1635 C CA . ASN B 1 82 ? -3.727 -25.219 -22.438 1 83.38 82 ASN B CA 1
ATOM 1636 C C . ASN B 1 82 ? -4.871 -24.984 -23.406 1 83.38 82 ASN B C 1
ATOM 1638 O O . ASN B 1 82 ? -4.715 -25.188 -24.625 1 83.38 82 ASN B O 1
ATOM 1642 N N . LYS B 1 83 ? -5.945 -24.656 -22.969 1 78.94 83 LYS B N 1
ATOM 1643 C CA . LYS B 1 83 ? -7.109 -24.406 -23.828 1 78.94 83 LYS B CA 1
ATOM 1644 C C . LYS B 1 83 ? -6.93 -23.125 -24.625 1 78.94 83 LYS B C 1
ATOM 1646 O O . LYS B 1 83 ? -7.5 -22.969 -25.703 1 78.94 83 LYS B O 1
ATOM 1651 N N . ASN B 1 84 ? -6.406 -22.109 -24.062 1 62.97 84 ASN B N 1
ATOM 1652 C CA . ASN B 1 84 ? -6.184 -20.875 -24.797 1 62.97 84 ASN B CA 1
ATOM 1653 C C . ASN B 1 84 ? -4.699 -20.625 -25.062 1 62.97 84 ASN B C 1
ATOM 1655 O O . ASN B 1 84 ? -4.098 -19.734 -24.469 1 62.97 84 ASN B O 1
ATOM 1659 N N . PRO B 1 85 ? -4.105 -21.531 -25.625 1 59.41 85 PRO B N 1
ATOM 1660 C CA . PRO B 1 85 ? -2.666 -21.391 -25.859 1 59.41 85 PRO B CA 1
ATOM 1661 C C . PRO B 1 85 ? -2.285 -20.016 -26.422 1 59.41 85 PRO B C 1
ATOM 1663 O O . PRO B 1 85 ? -1.178 -19.531 -26.172 1 59.41 85 PRO B O 1
ATOM 1666 N N . LYS B 1 86 ? -2.91 -19.531 -27.469 1 53.25 86 LYS B N 1
ATOM 1667 C CA . LYS B 1 86 ? -2.49 -18.344 -28.219 1 53.25 86 LYS B CA 1
ATOM 1668 C C . LYS B 1 86 ? -2.666 -17.078 -27.391 1 53.25 86 LYS B C 1
ATOM 1670 O O . LYS B 1 86 ? -2.156 -16.016 -27.766 1 53.25 86 LYS B O 1
ATOM 1675 N N . VAL B 1 87 ? -3.789 -16.875 -26.75 1 48.81 87 VAL B N 1
ATOM 1676 C CA . VAL B 1 87 ? -4.32 -15.547 -26.484 1 48.81 87 VAL B CA 1
ATOM 1677 C C . VAL B 1 87 ? -3.535 -14.898 -25.344 1 48.81 87 VAL B C 1
ATOM 1679 O O . VAL B 1 87 ? -3.883 -15.055 -24.172 1 48.81 87 VAL B O 1
ATOM 1682 N N . GLU B 1 88 ? -2.436 -15.219 -25.156 1 51.41 88 GLU B N 1
ATOM 1683 C CA . GLU B 1 88 ? -1.653 -14.602 -24.094 1 51.41 88 GLU B CA 1
ATOM 1684 C C . GLU B 1 88 ? -1.679 -13.078 -24.188 1 51.41 88 GLU B C 1
ATOM 1686 O O . GLU B 1 88 ? -0.717 -12.469 -24.656 1 51.41 88 GLU B O 1
ATOM 1691 N N . GLN B 1 89 ? -2.75 -12.555 -24.734 1 52.38 89 GLN B N 1
ATOM 1692 C CA . GLN B 1 89 ? -2.572 -11.109 -24.875 1 52.38 89 GLN B CA 1
ATOM 1693 C C . GLN B 1 89 ? -2.602 -10.43 -23.5 1 52.38 89 GLN B C 1
ATOM 1695 O O . GLN B 1 89 ? -3.57 -10.562 -22.75 1 52.38 89 GLN B O 1
ATOM 1700 N N . LYS B 1 90 ? -1.504 -10.141 -23.062 1 56.47 90 LYS B N 1
ATOM 1701 C CA . LYS B 1 90 ? -1.353 -9.344 -21.859 1 56.47 90 LYS B CA 1
ATOM 1702 C C . LYS B 1 90 ? -2.312 -8.156 -21.859 1 56.47 90 LYS B C 1
ATOM 1704 O O . LYS B 1 90 ? -2.562 -7.555 -22.906 1 56.47 90 LYS B O 1
ATOM 1709 N N . SER B 1 91 ? -3.023 -8.078 -20.859 1 57.62 91 SER B N 1
ATOM 1710 C CA . SER B 1 91 ? -3.828 -6.863 -20.734 1 57.62 91 SER B CA 1
ATOM 1711 C C . SER B 1 91 ? -2.961 -5.613 -20.828 1 57.62 91 SER B C 1
ATOM 1713 O O . SER B 1 91 ? -1.742 -5.684 -20.641 1 57.62 91 SER B O 1
ATOM 1715 N N . GLN B 1 92 ? -3.514 -4.527 -21.234 1 59.59 92 GLN B N 1
ATOM 1716 C CA . GLN B 1 92 ? -2.801 -3.256 -21.297 1 59.59 92 GLN B CA 1
ATOM 1717 C C . GLN B 1 92 ? -2.145 -2.932 -19.953 1 59.59 92 GLN B C 1
ATOM 1719 O O . GLN B 1 92 ? -1.025 -2.416 -19.906 1 59.59 92 GLN B O 1
ATOM 1724 N N . GLU B 1 93 ? -2.893 -3.275 -18.922 1 57.91 93 GLU B N 1
ATOM 1725 C CA . GLU B 1 93 ? -2.379 -3.025 -17.578 1 57.91 93 GLU B CA 1
ATOM 1726 C C . GLU B 1 93 ? -1.147 -3.879 -17.281 1 57.91 93 GLU B C 1
ATOM 1728 O O . GLU B 1 93 ? -0.167 -3.395 -16.719 1 57.91 93 GLU B O 1
ATOM 1733 N N . GLU B 1 94 ? -1.19 -5.102 -17.797 1 60.56 94 GLU B N 1
ATOM 1734 C CA . GLU B 1 94 ? -0.063 -6.016 -17.641 1 60.56 94 GLU B CA 1
ATOM 1735 C C . GLU B 1 94 ? 1.129 -5.566 -18.484 1 60.56 94 GLU B C 1
ATOM 1737 O O . GLU B 1 94 ? 2.275 -5.641 -18.031 1 60.56 94 GLU B O 1
ATOM 1742 N N . ILE B 1 95 ? 0.854 -5.129 -19.625 1 61.69 95 ILE B N 1
ATOM 1743 C CA . ILE B 1 95 ? 1.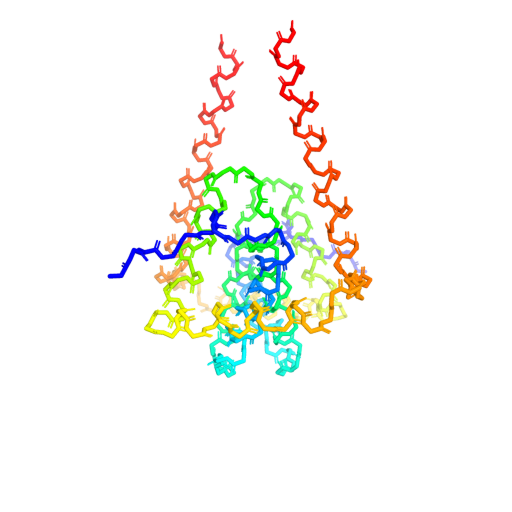882 -4.633 -20.531 1 61.69 95 ILE B CA 1
ATOM 1744 C C . ILE B 1 95 ? 2.57 -3.416 -19.922 1 61.69 95 ILE B C 1
ATOM 1746 O O . ILE B 1 95 ? 3.801 -3.318 -19.938 1 61.69 95 ILE B O 1
ATOM 1750 N N . GLU B 1 96 ? 1.735 -2.621 -19.406 1 60.75 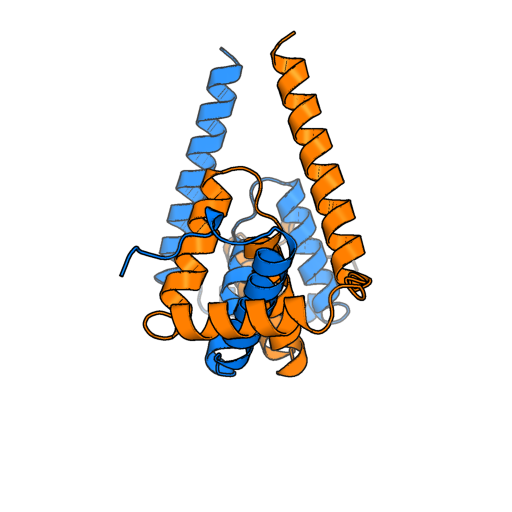96 GLU B N 1
ATOM 1751 C CA . GLU B 1 96 ? 2.275 -1.412 -18.781 1 60.75 96 GLU B CA 1
ATOM 1752 C C . GLU B 1 96 ? 3.09 -1.745 -17.547 1 60.75 96 GLU B C 1
ATOM 1754 O O . GLU B 1 96 ? 4.141 -1.144 -17.297 1 60.75 96 GLU B O 1
ATOM 1759 N N . PHE B 1 97 ? 2.658 -2.645 -16.781 1 61.28 97 PHE B N 1
ATOM 1760 C CA . PHE B 1 97 ? 3.385 -3.082 -15.586 1 61.28 97 PHE B CA 1
ATOM 1761 C C . PHE B 1 97 ? 4.711 -3.727 -15.977 1 61.28 97 PHE B C 1
ATOM 1763 O O . PHE B 1 97 ? 5.75 -3.42 -15.383 1 61.28 97 PHE B O 1
ATOM 1770 N N . ASP B 1 98 ? 4.691 -4.566 -16.984 1 63.44 98 ASP B N 1
ATOM 1771 C CA . ASP B 1 98 ? 5.91 -5.195 -17.469 1 63.44 98 ASP B CA 1
ATOM 1772 C C . ASP B 1 98 ? 6.926 -4.148 -17.922 1 63.44 98 ASP B C 1
ATOM 1774 O O . ASP B 1 98 ? 8.125 -4.297 -17.688 1 63.44 98 ASP B O 1
ATOM 1778 N N . ARG B 1 99 ? 6.375 -3.205 -18.578 1 64.75 99 ARG B N 1
ATOM 1779 C CA . ARG B 1 99 ? 7.223 -2.113 -19.047 1 64.75 99 ARG B CA 1
ATOM 1780 C C . ARG B 1 99 ? 7.887 -1.393 -17.875 1 64.75 99 ARG B C 1
ATOM 1782 O O . ARG B 1 99 ? 9.094 -1.148 -17.906 1 64.75 99 ARG B O 1
ATOM 1789 N N . ARG B 1 100 ? 7.129 -1.172 -16.906 1 62.16 100 ARG B N 1
ATOM 1790 C CA . ARG B 1 100 ? 7.637 -0.462 -15.734 1 62.16 100 ARG B CA 1
ATOM 1791 C C . ARG B 1 100 ? 8.664 -1.304 -14.984 1 62.16 100 ARG B C 1
ATOM 1793 O O . ARG B 1 100 ? 9.711 -0.798 -14.578 1 62.16 100 ARG B O 1
ATOM 1800 N N . LEU B 1 101 ? 8.359 -2.486 -14.828 1 65.25 101 LEU B N 1
ATOM 1801 C CA . LEU B 1 101 ? 9.266 -3.414 -14.164 1 65.25 101 LEU B CA 1
ATOM 1802 C C . LEU B 1 101 ? 10.578 -3.543 -14.93 1 65.25 101 LEU B C 1
ATOM 1804 O O . LEU B 1 101 ? 11.656 -3.605 -14.336 1 65.25 101 LEU B O 1
ATOM 1808 N N . GLY B 1 102 ? 10.367 -3.674 -16.219 1 61.97 102 GLY B N 1
ATOM 1809 C CA . GLY B 1 102 ? 11.547 -3.736 -17.062 1 61.97 102 GLY B CA 1
ATOM 1810 C C . GLY B 1 102 ? 12.461 -2.539 -16.906 1 61.97 102 GLY B C 1
ATOM 1811 O O . GLY B 1 102 ? 13.68 -2.693 -16.812 1 61.97 102 GLY B O 1
ATOM 1812 N N . LEU B 1 103 ? 11.891 -1.436 -16.859 1 63.62 103 LEU B N 1
ATOM 1813 C CA . LEU B 1 103 ? 12.656 -0.206 -16.688 1 63.62 103 LEU B CA 1
ATOM 1814 C C . LEU B 1 103 ? 13.367 -0.185 -15.336 1 63.62 103 LEU B C 1
ATOM 1816 O O . LEU B 1 103 ? 14.523 0.225 -15.25 1 63.62 103 LEU B O 1
ATOM 1820 N N . LEU B 1 104 ? 12.711 -0.609 -14.367 1 61.22 104 LEU B N 1
ATOM 1821 C CA . LEU B 1 104 ? 13.273 -0.66 -13.016 1 61.22 104 LEU B CA 1
ATOM 1822 C C . LEU B 1 104 ? 14.445 -1.631 -12.953 1 61.22 104 LEU B C 1
ATOM 1824 O O . LEU B 1 104 ? 15.469 -1.335 -12.336 1 61.22 104 LEU B O 1
ATOM 1828 N N . LYS B 1 105 ? 14.281 -2.725 -13.586 1 65.88 105 LYS B N 1
ATOM 1829 C CA . LYS B 1 105 ? 15.336 -3.736 -13.633 1 65.88 105 LYS B CA 1
ATOM 1830 C C . LYS B 1 105 ? 16.562 -3.213 -14.359 1 65.88 105 LYS B C 1
ATOM 1832 O O . LYS B 1 105 ? 17.703 -3.436 -13.922 1 65.88 105 LYS B O 1
ATOM 1837 N N . GLN B 1 106 ? 16.297 -2.623 -15.461 1 65.56 106 GLN B N 1
ATOM 1838 C CA . GLN B 1 106 ? 17.391 -2.045 -16.234 1 65.56 106 GLN B CA 1
ATOM 1839 C C . GLN B 1 106 ? 18.156 -1.006 -15.422 1 65.56 106 GLN B C 1
ATOM 1841 O O . GLN B 1 106 ? 19.391 -0.972 -15.453 1 65.56 106 GLN B O 1
ATOM 1846 N N . GLN B 1 107 ? 17.547 -0.26 -14.695 1 61.94 107 GLN B N 1
ATOM 1847 C CA . GLN B 1 107 ? 18.172 0.77 -13.859 1 61.94 107 GLN B CA 1
ATOM 1848 C C . GLN B 1 107 ? 19 0.149 -12.75 1 61.94 107 GLN B C 1
ATOM 1850 O O . GLN B 1 107 ? 20.109 0.625 -12.453 1 61.94 107 GLN B O 1
ATOM 1855 N N . GLN B 1 108 ? 18.484 -0.825 -12.211 1 60.91 108 GLN B N 1
ATOM 1856 C CA . GLN B 1 108 ? 19.203 -1.521 -11.148 1 60.91 108 GLN B CA 1
ATOM 1857 C C . GLN B 1 108 ? 20.469 -2.186 -11.688 1 60.91 108 GLN B C 1
ATOM 1859 O O . GLN B 1 108 ? 21.516 -2.16 -11.031 1 60.91 108 GLN B O 1
ATOM 1864 N N . GLU B 1 109 ? 20.312 -2.781 -12.789 1 62.06 109 GLU B N 1
ATOM 1865 C CA . GLU B 1 109 ? 21.453 -3.402 -13.438 1 62.06 109 GLU B CA 1
ATOM 1866 C C . GLU B 1 109 ? 22.5 -2.361 -13.812 1 62.06 109 GLU B C 1
ATOM 1868 O O . GLU B 1 109 ? 23.703 -2.592 -13.648 1 62.06 109 GLU B O 1
ATOM 1873 N N . ASP B 1 110 ? 22.047 -1.293 -14.273 1 62.94 110 ASP B N 1
ATOM 1874 C CA . ASP B 1 110 ? 22.953 -0.204 -14.633 1 62.94 110 ASP B CA 1
ATOM 1875 C C . ASP B 1 110 ? 23.672 0.345 -13.406 1 62.94 110 ASP B C 1
ATOM 1877 O O . ASP B 1 110 ? 24.859 0.667 -13.461 1 62.94 110 ASP B O 1
ATOM 1881 N N . GLU B 1 111 ? 23.062 0.412 -12.391 1 60.16 111 GLU B N 1
ATOM 1882 C CA . GLU B 1 111 ? 23.656 0.925 -11.156 1 60.16 111 GLU B CA 1
ATOM 1883 C C . GLU B 1 111 ? 24.641 -0.07 -10.57 1 60.16 111 GLU B C 1
ATOM 1885 O O . GLU B 1 111 ? 25.672 0.327 -10.008 1 60.16 111 GLU B O 1
ATOM 1890 N N . SER B 1 112 ? 24.266 -1.245 -10.656 1 59.22 112 SER B N 1
ATOM 1891 C CA . SER B 1 112 ? 25.172 -2.289 -10.18 1 59.22 112 SER B CA 1
ATOM 1892 C C . SER B 1 112 ? 26.438 -2.354 -11.016 1 59.22 112 SER B C 1
ATOM 1894 O O . SER B 1 112 ? 27.516 -2.635 -10.5 1 59.22 112 SER B O 1
ATOM 1896 N N . SER B 1 113 ? 26.281 -2.18 -12.234 1 57 113 SER B N 1
ATOM 1897 C CA . SER B 1 113 ? 27.453 -2.174 -13.125 1 57 113 SER B CA 1
ATOM 1898 C C . SER B 1 113 ? 28.328 -0.962 -12.867 1 57 113 SER B C 1
ATOM 1900 O O . SER B 1 113 ? 29.562 -1.052 -12.977 1 57 113 SER B O 1
ATOM 1902 N N . LYS B 1 114 ? 27.828 0.006 -12.523 1 59.41 114 LYS B N 1
ATOM 1903 C CA . LYS B 1 114 ? 28.641 1.2 -12.258 1 59.41 114 LYS B CA 1
ATOM 1904 C C . LYS B 1 114 ? 29.484 1.026 -11.008 1 59.41 114 LYS B C 1
ATOM 1906 O O . LYS B 1 114 ? 30.609 1.533 -10.945 1 59.41 114 LYS B O 1
ATOM 1911 N N . ASP B 1 115 ? 28.969 0.339 -10.141 1 52.59 115 ASP B N 1
ATOM 1912 C CA . ASP B 1 115 ? 29.734 0.12 -8.914 1 52.59 115 ASP B CA 1
ATOM 1913 C C . ASP B 1 115 ? 30.875 -0.863 -9.148 1 52.59 115 ASP B C 1
ATOM 1915 O O . ASP B 1 115 ? 31.797 -0.965 -8.328 1 52.59 115 ASP B O 1
ATOM 1919 N N . MET B 1 116 ? 30.656 -1.526 -10.125 1 50.47 116 MET B N 1
ATOM 1920 C CA . MET B 1 116 ? 31.734 -2.473 -10.359 1 50.47 116 MET B CA 1
ATOM 1921 C C . MET B 1 116 ? 32.875 -1.811 -11.125 1 50.47 116 MET B C 1
ATOM 1923 O O . MET B 1 116 ? 34 -2.311 -11.117 1 50.47 116 MET B O 1
ATOM 1927 N N . TRP B 1 117 ? 32.594 -0.729 -11.734 1 51 117 TRP B N 1
ATOM 1928 C CA . TRP B 1 117 ? 33.75 -0.106 -12.375 1 51 117 TRP B CA 1
ATOM 1929 C C . TRP B 1 117 ? 34.406 0.914 -11.453 1 51 117 TRP B C 1
ATOM 1931 O O . TRP B 1 117 ? 35.594 1.197 -11.578 1 51 117 TRP B O 1
#

InterPro domains:
  IPR055750 Protein of unknown function DUF7326 [PF24012] (5-83)

Secondary structure (DSSP, 8-state):
-----GGGS-HHHHHHHHHHHHHHHHHH--HHHHHHHHHHHHHHHHHS--SHHHHHHHHHHHHHHHGGGHHHHHHHHHHHHHHS-S-----HHHHHHHHHHHHHHHHHHHHHHHHH-/-----GGGS-HHHHHHHHHHHHHHHHHH--HHHHHHHHHHHHHHHHHS--SHHHHHHHHHHHHHHHGGGHHHHHHHHHHHHHHSSS-----HHHHHHHHHHHHHHHHHHHHHHHHH-

Radius of gyration: 22.54 Å; Cα contacts (8 Å, |Δi|>4): 94; chains: 2; bounding box: 51×71×56 Å